Protein AF-A0A327JC70-F1 (afdb_monomer_lite)

pLDDT: mean 89.43, std 6.85, range [55.34, 97.56]

Secondary structure (DSSP, 8-state):
--HHHHHHHHHHHHHHHHHHHHHHHHHHHHHHHHHHHHHHHHHHHHHHHT-EEEEEEETTTEEEE--HHHHHTTSSEEEEETTSPEEEEEEEEEEE-TTS-EEEEEEEEEE-TTS-EEE-SS-HHHHT-HHHHHHHHHTTSEEEEEEEEEE-TTS-EEEEEEEEE-STT-SSEEEEE-HHHHHHHHHHHHHHHHHHHHHHHHHHHHHHHHHHHHHHHHHHHHHHHHHHHHHHHHHHHHH-

Foldseek 3Di:
DDLVVLVVLLVVLVVVLVVLVVVLVVLVVVLVVLVVLLVVLVVLLVVLQPAKFKWFQDPVPGIDGDFQVVQVVVVFKFKAFPQRWTKDADCWDWDQDPVRDIDTDGGIWTQDPVRDTHRDPDDPVRRGDRSNVVVCVVVRRMFMWGFDWDQDPVRDIDGPDIDTDDLVPDPRMDMDRPPVSSVVSVVVSVVSVVVSVVSNVVSVVSSVVSVVVSVVSVVVSVVSVVVSVVVVVVVVVVVD

Radius of gyration: 36.26 Å; chains: 1; bounding box: 57×45×123 Å

Structure (mmCIF, N/CA/C/O backbone):
data_AF-A0A327JC70-F1
#
_entry.id   AF-A0A327JC70-F1
#
loop_
_atom_site.group_PDB
_atom_site.id
_atom_site.type_symbol
_atom_site.label_atom_id
_atom_site.label_alt_id
_atom_site.label_comp_id
_atom_site.label_asym_id
_atom_site.label_entity_id
_atom_site.label_seq_id
_atom_site.pdbx_PDB_ins_code
_atom_site.Cartn_x
_atom_site.Cartn_y
_atom_site.Cartn_z
_atom_site.occupancy
_atom_site.B_iso_or_equiv
_atom_site.auth_seq_id
_atom_site.auth_comp_id
_atom_site.auth_asym_id
_atom_site.auth_atom_id
_atom_site.pdbx_PDB_model_num
ATOM 1 N N . MET A 1 1 ? -31.993 -11.583 57.418 1.00 55.34 1 MET A N 1
ATOM 2 C CA . MET A 1 1 ? -31.012 -12.105 56.440 1.00 55.34 1 MET A CA 1
ATOM 3 C C . MET A 1 1 ? -29.698 -12.301 57.177 1.00 55.34 1 MET A C 1
ATOM 5 O O . MET A 1 1 ? -29.318 -11.401 57.913 1.00 55.34 1 MET A O 1
ATOM 9 N N . GLY A 1 2 ? -29.081 -13.481 57.089 1.00 76.69 2 GLY A N 1
ATOM 10 C CA . GLY A 1 2 ? -27.863 -13.789 57.846 1.00 76.69 2 GLY A CA 1
ATOM 11 C C . GLY A 1 2 ? -26.664 -12.971 57.364 1.00 76.69 2 GLY A C 1
ATOM 12 O O . GLY A 1 2 ? -26.513 -12.756 56.165 1.00 76.69 2 GLY A O 1
ATOM 13 N N . LEU A 1 3 ? -25.808 -12.553 58.296 1.00 79.88 3 LEU A N 1
ATOM 14 C CA . LEU A 1 3 ? -24.609 -11.731 58.065 1.00 79.88 3 LEU A CA 1
ATOM 15 C C . LEU A 1 3 ? -23.672 -12.340 56.993 1.00 79.88 3 LEU A C 1
ATOM 17 O O . LEU A 1 3 ? -23.107 -11.628 56.165 1.00 79.88 3 LEU A O 1
ATOM 21 N N . SER A 1 4 ? -23.612 -13.675 56.933 1.00 82.19 4 SER A N 1
ATOM 22 C CA . SER A 1 4 ? -22.898 -14.446 55.903 1.00 82.19 4 SER A CA 1
ATOM 23 C C . SER A 1 4 ? -23.471 -14.260 54.487 1.00 82.19 4 SER A C 1
ATOM 25 O O . SER A 1 4 ? -22.711 -14.134 53.529 1.00 82.19 4 SER A O 1
ATOM 27 N N . ALA A 1 5 ? -24.796 -14.162 54.335 1.00 84.38 5 ALA A N 1
ATOM 28 C CA . ALA A 1 5 ? -25.425 -13.951 53.029 1.00 84.38 5 ALA A CA 1
ATOM 29 C C . ALA A 1 5 ? -25.144 -12.540 52.483 1.00 84.38 5 ALA A C 1
ATOM 31 O O . ALA A 1 5 ? -24.906 -12.373 51.289 1.00 84.38 5 ALA A O 1
ATOM 32 N N . SER A 1 6 ? -25.117 -11.524 53.353 1.00 85.81 6 SER A N 1
ATOM 33 C CA . SER A 1 6 ? -24.755 -10.158 52.959 1.00 85.81 6 SER A CA 1
ATOM 34 C C . SER A 1 6 ? -23.271 -10.023 52.602 1.00 85.81 6 SER A C 1
ATOM 36 O O . SER A 1 6 ? -22.955 -9.374 51.610 1.00 85.81 6 SER A O 1
ATOM 38 N N . GLN A 1 7 ? -22.371 -10.695 53.330 1.00 87.19 7 GLN A N 1
ATOM 39 C CA . GLN A 1 7 ? -20.942 -10.733 52.988 1.00 87.19 7 GLN A CA 1
ATOM 40 C C . GLN A 1 7 ? -20.682 -11.455 51.655 1.00 87.19 7 GLN A C 1
ATOM 42 O O . GLN A 1 7 ? -19.912 -10.969 50.833 1.00 87.19 7 GLN A O 1
ATOM 47 N N . SER A 1 8 ? -21.373 -12.571 51.389 1.00 90.94 8 SER A N 1
ATOM 48 C CA . SER A 1 8 ? -21.283 -13.278 50.102 1.00 90.94 8 SER A CA 1
ATOM 49 C C . SER A 1 8 ? -21.760 -12.415 48.926 1.00 90.94 8 SER A C 1
ATOM 51 O O . SER A 1 8 ? -21.119 -12.394 47.871 1.00 90.94 8 SER A O 1
ATOM 53 N N . ARG A 1 9 ? -22.846 -11.651 49.112 1.00 91.19 9 ARG A N 1
ATOM 54 C CA . ARG A 1 9 ? -23.329 -10.709 48.096 1.00 91.19 9 ARG A CA 1
ATOM 55 C C . ARG A 1 9 ? -22.341 -9.568 47.864 1.00 91.19 9 ARG A C 1
ATOM 57 O O . ARG A 1 9 ? -22.082 -9.257 46.709 1.00 91.19 9 ARG A O 1
ATOM 64 N N . MET A 1 10 ? -21.761 -8.993 48.922 1.00 92.44 10 MET A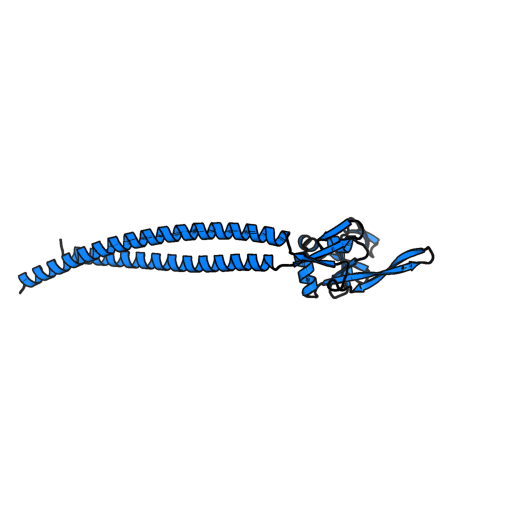 N 1
ATOM 65 C CA . MET A 1 10 ? -20.734 -7.949 48.797 1.00 92.44 10 MET A CA 1
ATOM 66 C C . MET A 1 10 ? -19.561 -8.435 47.935 1.00 92.44 10 MET A C 1
ATOM 68 O O . MET A 1 10 ? -19.253 -7.796 46.937 1.00 92.44 10 MET A O 1
ATOM 72 N N . LEU A 1 11 ? -19.007 -9.617 48.229 1.00 92.31 11 LEU A N 1
ATOM 73 C CA . LEU A 1 11 ? -17.916 -10.208 47.442 1.00 92.31 11 LEU A CA 1
ATOM 74 C C . LEU A 1 11 ? -18.286 -10.414 45.966 1.00 92.31 11 LEU A C 1
ATOM 76 O O . LEU A 1 11 ? -17.469 -10.172 45.081 1.00 92.31 11 LEU A O 1
ATOM 80 N N . THR A 1 12 ? -19.525 -10.829 45.693 1.00 94.88 12 THR A N 1
ATOM 81 C CA . THR A 1 12 ? -20.020 -10.996 44.318 1.00 94.88 12 THR A CA 1
ATOM 82 C C . THR A 1 12 ? -20.095 -9.654 43.584 1.00 94.88 12 THR A C 1
ATOM 84 O O . THR A 1 12 ? -19.713 -9.565 42.418 1.00 94.88 12 THR A O 1
ATOM 87 N N . LEU A 1 13 ? -20.558 -8.596 44.259 1.00 94.75 13 LEU A N 1
ATOM 88 C CA . LEU A 1 13 ? -20.627 -7.250 43.687 1.00 94.75 13 LEU A CA 1
ATOM 89 C C . LEU A 1 13 ? -19.233 -6.664 43.456 1.00 94.75 13 LEU A C 1
ATOM 91 O O . LEU A 1 13 ? -18.995 -6.089 42.400 1.00 94.75 13 LEU A O 1
ATOM 95 N N . THR A 1 14 ? -18.294 -6.871 44.381 1.00 94.50 14 THR A N 1
ATOM 96 C CA . THR A 1 14 ? -16.892 -6.466 44.212 1.00 94.50 14 THR A CA 1
ATOM 97 C C . THR A 1 14 ? -16.242 -7.159 43.016 1.00 94.50 14 THR A C 1
ATOM 99 O O . THR A 1 14 ? -15.601 -6.491 42.207 1.00 94.50 14 THR A O 1
ATOM 102 N N . ALA A 1 15 ? -16.450 -8.471 42.854 1.00 95.62 15 ALA A N 1
ATOM 103 C CA . ALA A 1 15 ? -15.966 -9.203 41.684 1.00 95.62 15 ALA A CA 1
ATOM 104 C C . ALA A 1 15 ? -16.547 -8.623 40.385 1.00 95.62 15 ALA A C 1
ATOM 106 O O . ALA A 1 15 ? -15.807 -8.336 39.448 1.00 95.62 15 ALA A O 1
ATOM 107 N N . ARG A 1 16 ? -17.858 -8.347 40.365 1.00 97.12 16 ARG A N 1
ATOM 108 C CA . ARG A 1 16 ? -18.515 -7.748 39.200 1.00 97.12 16 ARG A CA 1
ATOM 109 C C . ARG A 1 16 ? -17.998 -6.339 38.879 1.00 97.12 16 ARG A C 1
ATOM 111 O O . ARG A 1 16 ? -17.825 -6.038 37.704 1.00 97.12 16 ARG A O 1
ATOM 118 N N . MET A 1 17 ? -17.746 -5.483 39.875 1.00 95.94 17 MET A N 1
ATOM 119 C CA . MET A 1 17 ? -17.139 -4.158 39.647 1.00 95.94 17 MET A CA 1
ATOM 120 C C . MET A 1 17 ? -15.745 -4.286 39.032 1.00 95.94 17 MET A C 1
ATOM 122 O O . MET A 1 17 ? -15.463 -3.632 38.032 1.00 95.94 17 MET A O 1
ATOM 126 N N . SER A 1 18 ? -14.911 -5.182 39.569 1.00 96.44 18 SER A N 1
ATOM 127 C CA . SER A 1 18 ? -13.568 -5.433 39.035 1.00 96.44 18 SER A CA 1
ATOM 128 C C . SER A 1 18 ? -13.606 -5.941 37.588 1.00 96.44 18 SER A C 1
ATOM 130 O O . SER A 1 18 ? -12.833 -5.474 36.752 1.00 96.44 18 SER A O 1
ATOM 132 N N . ASP A 1 19 ? -14.550 -6.827 37.256 1.00 97.31 19 ASP A N 1
ATOM 133 C CA . ASP A 1 19 ? -14.752 -7.301 35.883 1.00 97.31 19 ASP A CA 1
ATOM 134 C C . ASP A 1 19 ? -15.172 -6.168 34.932 1.00 97.31 19 ASP A C 1
ATOM 136 O O . ASP A 1 19 ? -14.729 -6.120 33.781 1.00 97.31 19 ASP A O 1
ATOM 140 N N . LEU A 1 20 ? -16.036 -5.255 35.389 1.00 96.69 20 LEU A N 1
ATOM 141 C CA . LEU A 1 20 ? -16.468 -4.091 34.609 1.00 96.69 20 LEU A CA 1
ATOM 142 C C . LEU A 1 20 ? -15.310 -3.115 34.369 1.00 96.69 20 LEU A C 1
ATOM 144 O O . LEU A 1 20 ? -15.114 -2.673 33.238 1.00 96.69 20 LEU A O 1
ATOM 148 N N . GLU A 1 21 ? -14.499 -2.841 35.390 1.00 95.56 21 GLU A N 1
ATOM 149 C CA . GLU A 1 21 ? -13.297 -2.009 35.269 1.00 95.56 21 GLU A CA 1
ATOM 150 C C . GLU A 1 21 ? -12.283 -2.619 34.297 1.00 95.56 21 GLU A C 1
ATOM 152 O O . GLU A 1 21 ? -11.753 -1.921 33.430 1.00 95.56 21 GLU A O 1
ATOM 157 N N . LEU A 1 22 ? -12.064 -3.935 34.371 1.00 97.50 22 LEU A N 1
ATOM 158 C CA . LEU A 1 22 ? -11.196 -4.646 33.437 1.00 97.50 22 LEU A CA 1
ATOM 159 C C . LEU A 1 22 ? -11.714 -4.547 31.994 1.00 97.50 22 LEU A C 1
ATOM 161 O O . LEU A 1 22 ? -10.934 -4.330 31.064 1.00 97.50 22 LEU A O 1
ATOM 165 N N . LYS A 1 23 ? -13.027 -4.687 31.777 1.00 97.31 23 LYS A N 1
ATOM 166 C CA . LYS A 1 23 ? -13.635 -4.512 30.448 1.00 97.31 23 LYS A CA 1
ATOM 167 C C . LYS A 1 23 ? -13.456 -3.087 29.925 1.00 97.31 23 LYS A C 1
ATOM 169 O O . LYS A 1 23 ? -13.044 -2.931 28.777 1.00 97.31 23 LYS A O 1
ATOM 174 N N . ALA A 1 24 ? -13.695 -2.071 30.756 1.00 97.44 24 ALA A N 1
ATOM 175 C CA . ALA A 1 24 ? -13.490 -0.671 30.384 1.00 97.44 24 ALA A CA 1
ATOM 176 C C . ALA A 1 24 ? -12.027 -0.389 30.003 1.00 97.44 24 ALA A C 1
ATOM 178 O O . ALA A 1 24 ? -11.763 0.225 28.968 1.00 97.44 24 ALA A O 1
ATOM 179 N N . GLN A 1 25 ? -11.065 -0.892 30.785 1.00 97.25 25 GLN A N 1
ATOM 180 C CA . GLN A 1 25 ? -9.637 -0.766 30.475 1.00 97.25 25 GLN A CA 1
ATOM 181 C C . GLN A 1 25 ? -9.274 -1.450 29.157 1.00 97.25 25 GLN A C 1
ATOM 183 O O . GLN A 1 25 ? -8.553 -0.879 28.338 1.00 97.25 25 GLN A O 1
ATOM 188 N N . ASN A 1 26 ? -9.796 -2.657 28.922 1.00 97.06 26 ASN A N 1
ATOM 189 C CA . ASN A 1 26 ? -9.575 -3.362 27.667 1.00 97.06 26 ASN A CA 1
ATOM 190 C C . ASN A 1 26 ? -10.073 -2.543 26.480 1.00 97.06 26 ASN A C 1
ATOM 192 O O . ASN A 1 26 ? -9.292 -2.345 25.553 1.00 97.06 26 ASN A O 1
ATOM 196 N N . ILE A 1 27 ? -11.310 -2.035 26.533 1.00 97.00 27 ILE A N 1
ATOM 197 C CA . ILE A 1 27 ? -11.902 -1.183 25.490 1.00 97.00 27 ILE A CA 1
ATOM 198 C C . ILE A 1 27 ? -11.054 0.069 25.266 1.00 97.00 27 ILE A C 1
ATOM 200 O O . ILE A 1 27 ? -10.695 0.352 24.127 1.00 97.00 27 ILE A O 1
ATOM 204 N N . SER A 1 28 ? -10.647 0.760 26.334 1.00 96.06 28 SER A N 1
ATOM 205 C CA . SER A 1 28 ? -9.768 1.935 26.251 1.00 96.06 28 SER A CA 1
ATOM 206 C C . SER A 1 28 ? -8.465 1.626 25.501 1.00 96.06 28 SER A C 1
ATOM 208 O O . SER A 1 28 ? -8.090 2.333 24.565 1.00 96.06 28 SER A O 1
ATOM 210 N N . ASN A 1 29 ? -7.832 0.488 25.799 1.00 97.12 29 ASN A N 1
ATOM 211 C CA . ASN A 1 29 ? -6.658 0.030 25.058 1.00 97.12 29 ASN A CA 1
ATOM 212 C C . ASN A 1 29 ? -6.973 -0.281 23.582 1.00 97.12 29 ASN A C 1
ATOM 214 O O . ASN A 1 29 ? -6.116 -0.083 22.722 1.00 97.12 29 ASN A O 1
ATOM 218 N N . GLN A 1 30 ? -8.173 -0.783 23.256 1.00 97.38 30 GLN A N 1
ATOM 219 C CA . GLN A 1 30 ? -8.578 -0.982 21.855 1.00 97.38 30 GLN A CA 1
ATOM 220 C C . GLN A 1 30 ? -8.776 0.355 21.133 1.00 97.38 30 GLN A C 1
ATOM 222 O O . GLN A 1 30 ? -8.379 0.454 19.976 1.00 97.38 30 GLN A O 1
ATOM 227 N N . LYS A 1 31 ? -9.317 1.380 21.806 1.00 96.88 31 LYS A N 1
ATOM 228 C CA . LYS A 1 31 ? -9.453 2.736 21.249 1.00 96.88 31 LYS A CA 1
ATOM 229 C C . LYS A 1 31 ? -8.095 3.357 20.921 1.00 96.88 31 LYS A C 1
ATOM 231 O O . LYS A 1 31 ? -7.934 3.910 19.840 1.00 96.88 31 LYS A O 1
ATOM 236 N N . ILE A 1 32 ? -7.101 3.206 21.802 1.00 96.19 32 ILE A N 1
ATOM 237 C CA . ILE A 1 32 ? -5.729 3.673 21.529 1.00 96.19 32 ILE A CA 1
ATOM 238 C C . ILE A 1 32 ? -5.187 3.014 20.254 1.00 96.19 32 ILE A C 1
ATOM 240 O O . ILE A 1 32 ? -4.703 3.709 19.366 1.00 96.19 32 ILE A O 1
ATOM 244 N N . ARG A 1 33 ? -5.358 1.693 20.106 1.00 95.69 33 ARG A N 1
ATOM 245 C CA . ARG A 1 33 ? -4.942 0.988 18.881 1.00 95.69 33 ARG A CA 1
ATOM 246 C C . ARG A 1 33 ? -5.697 1.449 17.632 1.00 95.69 33 ARG A C 1
ATOM 248 O O . ARG A 1 33 ? -5.107 1.505 16.561 1.00 95.69 33 ARG A O 1
ATOM 255 N N . LEU A 1 34 ? -6.986 1.779 17.738 1.00 96.06 34 LEU A N 1
ATOM 256 C CA . LEU A 1 34 ? -7.730 2.358 16.613 1.00 96.06 34 LEU A CA 1
ATOM 257 C C . LEU A 1 34 ? -7.180 3.733 16.214 1.00 96.06 34 LEU A C 1
ATOM 259 O O . LEU A 1 34 ? -7.072 4.023 15.025 1.00 96.06 34 LEU A O 1
ATOM 263 N N . ALA A 1 35 ? -6.799 4.565 17.185 1.00 95.12 35 ALA A N 1
ATOM 264 C CA . ALA A 1 35 ? -6.186 5.863 16.916 1.00 95.12 35 ALA A CA 1
ATOM 265 C C . ALA A 1 35 ? -4.815 5.720 16.229 1.00 95.12 35 ALA A C 1
ATOM 267 O O . ALA A 1 35 ? -4.502 6.467 15.298 1.00 95.12 35 ALA A O 1
ATOM 268 N N . GLU A 1 36 ? -4.021 4.721 16.627 1.00 96.25 36 GLU A N 1
ATOM 269 C CA . GLU A 1 36 ? -2.778 4.357 15.934 1.00 96.25 36 GLU A CA 1
ATOM 270 C C . GLU A 1 36 ? -3.052 3.950 14.478 1.00 96.25 36 GLU A C 1
ATOM 272 O O . GLU A 1 36 ? -2.426 4.488 13.567 1.00 96.25 36 GLU A O 1
ATOM 277 N N . GLN A 1 37 ? -4.047 3.087 14.240 1.00 96.00 37 GLN A N 1
ATOM 278 C CA . GLN A 1 37 ? -4.453 2.674 12.888 1.00 96.00 37 GLN A CA 1
ATOM 279 C C . GLN A 1 37 ? -4.943 3.848 12.026 1.00 96.00 37 GLN A C 1
ATOM 281 O O . GLN A 1 37 ? -4.633 3.914 10.838 1.00 96.00 37 GLN A O 1
ATOM 286 N N . SER A 1 38 ? -5.682 4.794 12.613 1.00 95.50 38 SER A N 1
ATOM 287 C CA . SER A 1 38 ? -6.138 6.016 11.933 1.00 95.50 38 SER A CA 1
ATOM 288 C C . SER A 1 38 ? -4.955 6.892 11.510 1.00 95.50 38 SER A C 1
ATOM 290 O O . SER A 1 38 ? -4.906 7.389 10.380 1.00 95.50 38 SER A O 1
ATOM 292 N N . THR A 1 39 ? -3.955 7.015 12.386 1.00 96.06 39 THR A N 1
ATOM 293 C CA . THR A 1 39 ? -2.714 7.743 12.096 1.00 96.06 39 THR A CA 1
ATOM 294 C C . THR A 1 39 ? -1.924 7.063 10.976 1.00 96.06 39 THR A C 1
ATOM 296 O O . THR A 1 39 ? -1.460 7.735 10.059 1.00 96.06 39 THR A O 1
ATOM 299 N N . GLU A 1 40 ? -1.805 5.735 11.008 1.00 95.00 40 GLU A N 1
ATOM 300 C CA . GLU A 1 40 ? -1.106 4.955 9.981 1.00 95.00 40 GLU A CA 1
ATOM 301 C C . GLU A 1 40 ? -1.788 5.054 8.611 1.00 95.00 40 GLU A C 1
ATOM 303 O O . GLU A 1 40 ? -1.118 5.306 7.610 1.00 95.00 40 GLU A O 1
ATOM 308 N N . ALA A 1 41 ? -3.117 4.922 8.559 1.00 93.44 41 ALA A N 1
ATOM 309 C CA . ALA A 1 41 ? -3.878 5.082 7.322 1.00 93.44 41 ALA A CA 1
ATOM 310 C C . ALA A 1 41 ? -3.714 6.492 6.739 1.00 93.44 41 ALA A C 1
ATOM 312 O O . ALA A 1 41 ? -3.512 6.642 5.536 1.00 93.44 41 ALA A O 1
ATOM 313 N N . SER A 1 42 ? -3.740 7.515 7.599 1.00 94.19 42 SER A N 1
ATOM 314 C CA . SER A 1 42 ? -3.506 8.903 7.189 1.00 94.19 42 SER A CA 1
ATOM 315 C C . SER A 1 42 ? -2.097 9.089 6.633 1.00 94.19 42 SER A C 1
ATOM 317 O O . SER A 1 42 ? -1.930 9.715 5.594 1.00 94.19 42 SER A O 1
ATOM 319 N N . LYS A 1 43 ? -1.082 8.510 7.284 1.00 94.56 43 LYS A N 1
ATOM 320 C CA . LYS A 1 43 ? 0.298 8.570 6.799 1.00 94.56 43 LYS A CA 1
ATOM 321 C C . LYS A 1 43 ? 0.439 7.927 5.420 1.00 94.56 43 LYS A C 1
ATOM 323 O O . LYS A 1 43 ? 0.997 8.555 4.536 1.00 94.56 43 LYS A O 1
ATOM 328 N N . ALA A 1 44 ? -0.098 6.723 5.225 1.00 90.06 44 ALA A N 1
ATOM 329 C CA . ALA A 1 44 ? -0.030 6.037 3.935 1.00 90.06 44 ALA A CA 1
ATOM 330 C C . ALA A 1 44 ? -0.691 6.848 2.807 1.00 90.06 44 ALA A C 1
ATOM 332 O O . ALA A 1 44 ? -0.190 6.867 1.687 1.00 90.06 44 ALA A O 1
ATOM 333 N N . TYR A 1 45 ? -1.791 7.543 3.109 1.00 91.50 45 TYR A N 1
ATOM 334 C CA . TYR A 1 45 ? -2.437 8.443 2.158 1.00 91.50 45 TYR A CA 1
ATOM 335 C C . TYR A 1 45 ? -1.576 9.674 1.836 1.00 91.50 45 TYR A C 1
ATOM 337 O O . TYR A 1 45 ? -1.434 10.026 0.670 1.00 91.50 45 TYR A O 1
ATOM 345 N N . MET A 1 46 ? -0.949 10.290 2.843 1.00 89.38 46 MET A N 1
ATOM 346 C CA . MET A 1 46 ? -0.036 11.422 2.631 1.00 89.38 46 MET A CA 1
ATOM 347 C C . MET A 1 46 ? 1.212 11.008 1.839 1.00 89.38 46 MET A C 1
ATOM 349 O O . MET A 1 46 ? 1.606 11.716 0.920 1.00 89.38 46 MET A O 1
ATOM 353 N N . ASP A 1 47 ? 1.780 9.835 2.132 1.00 88.31 47 ASP A N 1
ATOM 354 C CA . ASP A 1 47 ? 2.920 9.284 1.391 1.00 88.31 47 ASP 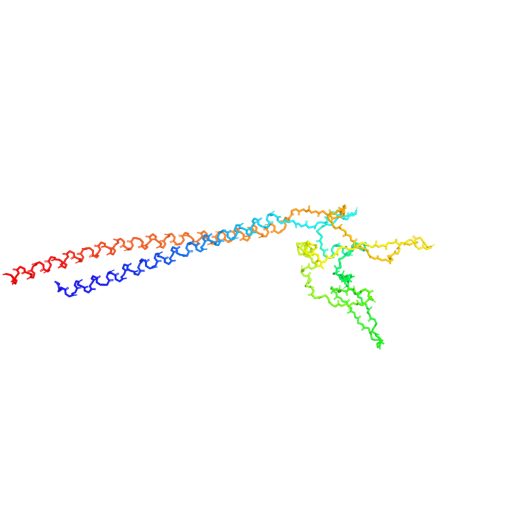A CA 1
ATOM 355 C C . ASP A 1 47 ? 2.554 9.050 -0.092 1.00 88.31 47 ASP A C 1
ATOM 357 O O . ASP A 1 47 ? 3.372 9.288 -0.977 1.00 88.31 47 ASP A O 1
ATOM 361 N N . ALA A 1 48 ? 1.317 8.623 -0.378 1.00 86.56 48 ALA A N 1
ATOM 362 C CA . ALA A 1 48 ? 0.817 8.480 -1.745 1.00 86.56 48 ALA A CA 1
ATOM 363 C C . ALA A 1 48 ? 0.554 9.832 -2.429 1.00 86.56 48 ALA A C 1
ATOM 365 O O . ALA A 1 48 ? 0.765 9.949 -3.631 1.00 86.56 48 ALA A O 1
ATOM 366 N N . LEU A 1 49 ? 0.121 10.849 -1.678 1.00 84.25 49 LEU A N 1
ATOM 367 C CA . LEU A 1 49 ? -0.080 12.206 -2.194 1.00 84.25 49 LEU A CA 1
ATOM 368 C C . LEU A 1 49 ? 1.241 12.863 -2.617 1.00 84.25 49 LEU A C 1
ATOM 370 O O . LEU A 1 49 ? 1.277 13.594 -3.602 1.00 84.25 49 LEU A O 1
ATOM 374 N N . ASP A 1 50 ? 2.321 12.569 -1.896 1.00 84.88 50 ASP A N 1
ATOM 375 C CA . ASP A 1 50 ? 3.666 13.049 -2.217 1.00 84.88 50 ASP A CA 1
ATOM 376 C C . ASP A 1 50 ? 4.355 12.209 -3.315 1.00 84.88 50 ASP A C 1
ATOM 378 O O . ASP A 1 50 ? 5.422 12.587 -3.814 1.00 84.88 50 ASP A O 1
ATOM 382 N N . ALA A 1 51 ? 3.774 11.068 -3.706 1.00 82.69 51 ALA A N 1
ATOM 383 C CA . ALA A 1 51 ? 4.363 10.169 -4.689 1.00 82.69 51 ALA A CA 1
ATOM 384 C C . ALA A 1 51 ? 4.343 10.772 -6.101 1.00 82.69 51 ALA A C 1
ATOM 386 O O . ALA A 1 51 ? 3.349 11.320 -6.588 1.00 82.69 51 ALA A O 1
ATOM 387 N N . GLN A 1 52 ? 5.473 10.627 -6.789 1.00 83.38 52 GLN A N 1
ATOM 388 C CA . GLN A 1 52 ? 5.651 11.075 -8.163 1.00 83.38 52 GLN A CA 1
ATOM 389 C C . GLN A 1 52 ? 5.883 9.882 -9.075 1.00 83.38 52 GLN A C 1
ATOM 391 O O . GLN A 1 52 ? 6.629 8.962 -8.743 1.00 83.38 52 GLN A O 1
ATOM 396 N N . THR A 1 53 ? 5.303 9.955 -10.266 1.00 83.75 53 THR A N 1
ATOM 397 C CA . THR A 1 53 ? 5.494 8.981 -11.335 1.00 83.75 53 THR A CA 1
ATOM 398 C C . THR A 1 53 ? 6.269 9.581 -12.491 1.00 83.75 53 THR A C 1
ATOM 400 O O . THR A 1 53 ? 6.270 10.791 -12.738 1.00 83.75 53 THR A O 1
ATOM 403 N N . LEU A 1 54 ? 6.950 8.707 -13.227 1.00 87.12 54 LEU A N 1
ATOM 404 C CA . LEU A 1 54 ? 7.663 9.076 -14.436 1.00 87.12 54 LEU A CA 1
ATOM 405 C C . LEU A 1 54 ? 6.727 8.963 -15.646 1.00 87.12 54 LEU A C 1
ATOM 407 O O . LEU A 1 54 ? 6.085 7.938 -15.860 1.00 87.12 54 LEU A O 1
ATOM 411 N N . LYS A 1 55 ? 6.693 9.995 -16.479 1.00 88.19 55 LYS A N 1
ATOM 412 C CA . LYS A 1 55 ? 6.062 9.994 -17.799 1.00 88.19 55 LYS A CA 1
ATOM 413 C C . LYS A 1 55 ? 7.127 9.919 -18.881 1.00 88.19 55 LYS A C 1
ATOM 415 O O . LYS A 1 55 ? 8.231 10.444 -18.729 1.00 88.19 55 LYS A O 1
ATOM 420 N N . PHE A 1 56 ? 6.779 9.280 -19.988 1.00 87.25 56 PHE A N 1
ATOM 421 C CA . PHE A 1 56 ? 7.598 9.156 -21.180 1.00 87.25 56 PHE A CA 1
ATOM 422 C C . PHE A 1 56 ? 6.896 9.817 -22.370 1.00 87.25 56 PHE A C 1
ATOM 424 O O . PHE A 1 56 ? 5.808 9.420 -22.785 1.00 87.25 56 PHE A O 1
ATOM 431 N N . ASN A 1 57 ? 7.520 10.858 -22.912 1.00 85.00 57 ASN A N 1
ATOM 432 C CA . ASN A 1 57 ? 6.972 11.689 -23.973 1.00 85.00 57 ASN A CA 1
ATOM 433 C C . ASN A 1 57 ? 7.307 11.116 -25.349 1.00 85.00 57 ASN A C 1
ATOM 435 O O . ASN A 1 57 ? 8.453 11.146 -25.795 1.00 85.00 57 ASN A O 1
ATOM 439 N N . TYR A 1 58 ? 6.287 10.670 -26.073 1.00 74.44 58 TYR A N 1
ATOM 440 C CA . TYR A 1 58 ? 6.420 10.308 -27.476 1.00 74.44 58 TYR A CA 1
ATOM 441 C C . TYR A 1 58 ? 6.182 11.510 -28.382 1.00 74.44 58 TYR A C 1
ATOM 443 O O . TYR A 1 58 ? 5.180 12.214 -28.266 1.00 74.44 58 TYR A O 1
ATOM 451 N N . TYR A 1 59 ? 7.054 11.675 -29.377 1.00 66.06 59 TYR A N 1
ATOM 452 C CA . TYR A 1 59 ? 6.971 12.780 -30.338 1.00 66.06 59 TYR A CA 1
ATOM 453 C C . TYR A 1 59 ? 5.672 12.774 -31.170 1.00 66.06 59 TYR A C 1
ATOM 455 O O . TYR A 1 59 ? 5.246 13.822 -31.645 1.00 66.06 59 TYR A O 1
ATOM 463 N N . SER A 1 60 ? 5.046 11.606 -31.361 1.00 66.00 60 SER A N 1
ATOM 464 C CA . SER A 1 60 ? 3.839 11.430 -32.186 1.00 66.00 60 SER A CA 1
ATOM 465 C C . SER A 1 60 ? 2.538 11.273 -31.400 1.00 66.00 60 SER A C 1
ATOM 467 O O . SER A 1 60 ? 1.470 11.491 -31.963 1.00 66.00 60 SER A O 1
ATOM 469 N N . THR A 1 61 ? 2.617 10.847 -30.137 1.00 66.38 61 THR A N 1
ATOM 470 C CA . THR A 1 61 ? 1.471 10.272 -29.405 1.00 66.38 61 THR A CA 1
ATOM 471 C C . THR A 1 61 ? 1.204 10.975 -28.070 1.00 66.38 61 THR A C 1
ATOM 473 O O . THR A 1 61 ? 0.197 10.695 -27.429 1.00 66.38 61 THR A O 1
ATOM 476 N N . GLY A 1 62 ? 2.066 11.918 -27.670 1.00 73.94 62 GLY A N 1
ATOM 477 C CA . GLY A 1 62 ? 1.964 12.625 -26.393 1.00 73.94 62 GLY A CA 1
ATOM 478 C C . GLY A 1 62 ? 2.656 11.889 -25.244 1.00 73.94 62 GLY A C 1
ATOM 479 O O . GLY A 1 62 ? 3.501 11.018 -25.463 1.00 73.94 62 GLY A O 1
ATOM 480 N N . SER A 1 63 ? 2.328 12.284 -24.016 1.00 81.81 63 SER A N 1
ATOM 481 C CA . SER A 1 63 ? 2.896 11.739 -22.779 1.00 81.81 63 SER A CA 1
ATOM 482 C C . SER A 1 63 ? 2.204 10.431 -22.397 1.00 81.81 63 SER A C 1
ATOM 484 O O . SER A 1 63 ? 0.986 10.395 -22.242 1.00 81.81 63 SER A O 1
ATOM 486 N N . LEU A 1 64 ? 2.982 9.363 -22.235 1.00 83.88 64 LEU A N 1
ATOM 487 C CA . LEU A 1 64 ? 2.531 8.079 -21.701 1.00 83.88 64 LEU A CA 1
ATOM 488 C C . LEU A 1 64 ? 3.119 7.859 -20.309 1.00 83.88 64 LEU A C 1
ATOM 490 O O . LEU A 1 64 ? 4.137 8.451 -19.953 1.00 83.88 64 LEU A O 1
ATOM 494 N N . ASP A 1 65 ? 2.514 6.965 -19.540 1.00 87.38 65 ASP A N 1
ATOM 495 C CA . ASP A 1 65 ? 3.120 6.440 -18.321 1.00 87.38 65 ASP A CA 1
ATOM 496 C C . ASP A 1 65 ? 4.442 5.746 -18.654 1.00 87.38 65 ASP A C 1
ATOM 498 O O . ASP A 1 65 ? 4.489 4.885 -19.539 1.00 87.38 65 ASP A O 1
ATOM 502 N N . ALA A 1 66 ? 5.536 6.122 -17.987 1.00 88.56 66 ALA A N 1
ATOM 503 C CA . ALA A 1 66 ? 6.820 5.468 -18.198 1.00 88.56 66 ALA A CA 1
ATOM 504 C C . ALA A 1 66 ? 6.804 4.122 -17.472 1.00 88.56 66 ALA A C 1
ATOM 506 O O . ALA A 1 66 ? 6.806 4.039 -16.249 1.00 88.56 66 ALA A O 1
ATOM 507 N N . THR A 1 67 ? 6.784 3.052 -18.244 1.00 91.00 67 THR A N 1
ATOM 508 C CA . THR A 1 67 ? 6.879 1.673 -17.776 1.00 91.00 67 THR A CA 1
ATOM 509 C C . THR A 1 67 ? 8.007 1.006 -18.550 1.00 91.00 67 THR A C 1
ATOM 511 O O . THR A 1 67 ? 8.480 1.542 -19.558 1.00 91.00 67 THR A O 1
ATOM 514 N N . VAL A 1 68 ? 8.459 -0.172 -18.120 1.00 90.38 68 VAL A N 1
ATOM 515 C CA . VAL A 1 68 ? 9.460 -0.913 -18.905 1.00 90.38 68 VAL A CA 1
ATOM 516 C C . VAL A 1 68 ? 8.913 -1.198 -20.309 1.00 90.38 68 VAL A C 1
ATOM 518 O O . VAL A 1 68 ? 9.638 -1.051 -21.293 1.00 90.38 68 VAL A O 1
ATOM 521 N N . ALA A 1 69 ? 7.616 -1.505 -20.411 1.00 87.62 69 ALA A N 1
ATOM 522 C CA . ALA A 1 69 ? 6.891 -1.652 -21.672 1.00 87.62 69 ALA A CA 1
ATOM 523 C C . ALA A 1 69 ? 6.956 -0.394 -22.549 1.00 87.62 69 ALA A C 1
ATOM 525 O O . ALA A 1 69 ? 7.559 -0.420 -23.621 1.00 87.62 69 ALA A O 1
ATOM 526 N N . SER A 1 70 ? 6.412 0.726 -22.076 1.00 87.62 70 SER A N 1
ATOM 527 C CA . SER A 1 70 ? 6.269 1.931 -22.903 1.00 87.62 70 SER A CA 1
ATOM 528 C C . SER A 1 70 ? 7.611 2.550 -23.307 1.00 87.62 70 SER A C 1
ATOM 530 O O . SER A 1 70 ? 7.730 3.118 -24.394 1.00 87.62 70 SER A O 1
ATOM 532 N N . VAL A 1 71 ? 8.649 2.409 -22.474 1.00 88.75 71 VAL A N 1
ATOM 533 C CA . VAL A 1 71 ? 10.000 2.877 -22.810 1.00 88.75 71 VAL A CA 1
ATOM 534 C C . VAL A 1 71 ? 10.612 2.024 -23.922 1.00 88.75 71 VAL A C 1
ATOM 536 O O . VAL A 1 71 ? 11.184 2.572 -24.868 1.00 88.75 71 VAL A O 1
ATOM 539 N N . THR A 1 72 ? 10.478 0.697 -23.836 1.00 84.06 72 THR A N 1
ATOM 540 C CA . THR A 1 72 ? 11.091 -0.241 -24.796 1.00 84.06 72 THR A CA 1
ATOM 541 C C . THR A 1 72 ? 10.371 -0.281 -26.146 1.00 84.06 72 THR A C 1
ATOM 543 O O . THR A 1 72 ? 11.026 -0.472 -27.172 1.00 84.06 72 THR A O 1
ATOM 546 N N . GLU A 1 73 ? 9.065 -0.003 -26.189 1.00 78.69 73 GLU A N 1
ATOM 547 C CA . GLU A 1 73 ? 8.283 0.113 -27.434 1.00 78.69 73 GLU A CA 1
ATOM 548 C C . GLU A 1 73 ? 8.776 1.231 -28.371 1.00 78.69 73 GLU A C 1
ATOM 550 O O . GLU A 1 73 ? 8.581 1.159 -29.587 1.00 78.69 73 GLU A O 1
ATOM 555 N N . SER A 1 74 ? 9.490 2.236 -27.846 1.00 71.25 74 SER A N 1
ATOM 556 C CA . SER A 1 74 ? 10.088 3.314 -28.654 1.00 71.25 74 SER A CA 1
ATOM 557 C C . SER A 1 74 ? 11.156 2.865 -29.626 1.00 71.25 74 SER A C 1
ATOM 559 O O . SER A 1 74 ? 11.434 3.582 -30.590 1.00 71.25 74 SER A O 1
ATOM 561 N N . GLY A 1 75 ? 11.791 1.721 -29.368 1.00 78.12 75 GLY A N 1
ATOM 562 C CA . GLY A 1 75 ? 12.918 1.219 -30.150 1.00 78.12 75 GLY A CA 1
ATOM 563 C C . GLY A 1 75 ? 14.187 2.082 -30.074 1.00 78.12 75 GLY A C 1
ATOM 564 O O . GLY A 1 75 ? 15.247 1.630 -30.498 1.00 78.12 75 GLY A O 1
ATOM 565 N N . LEU A 1 76 ? 14.115 3.297 -29.520 1.00 87.31 76 LEU A N 1
ATOM 566 C CA . LEU A 1 76 ? 15.244 4.211 -29.314 1.00 87.31 76 LEU A CA 1
ATOM 567 C C . LEU A 1 76 ? 15.677 4.289 -27.854 1.00 87.31 76 LEU A C 1
ATOM 569 O O . LEU A 1 76 ? 16.792 4.731 -27.574 1.00 87.31 76 LEU A O 1
ATOM 573 N N . TYR A 1 77 ? 14.807 3.876 -26.940 1.00 90.88 77 TYR A N 1
ATOM 574 C CA . TYR A 1 77 ? 15.079 3.797 -25.518 1.00 90.88 77 TYR A CA 1
ATOM 575 C C . TYR A 1 77 ? 14.825 2.379 -25.028 1.00 90.88 77 TYR A C 1
ATOM 577 O O . TYR A 1 77 ? 14.002 1.649 -25.579 1.00 90.88 77 TYR A O 1
ATOM 585 N N . ARG A 1 78 ? 15.559 1.979 -23.994 1.00 92.31 78 ARG A N 1
ATOM 586 C CA . ARG A 1 78 ? 15.350 0.707 -23.304 1.00 92.31 78 ARG A CA 1
ATOM 587 C C . ARG A 1 78 ? 15.666 0.849 -21.826 1.00 92.31 78 ARG A C 1
ATOM 589 O O . ARG A 1 78 ? 16.411 1.747 -21.438 1.00 92.31 78 ARG A O 1
ATOM 596 N N . VAL A 1 79 ? 15.132 -0.068 -21.032 1.00 94.06 79 VAL A N 1
ATOM 597 C CA . VAL A 1 79 ? 15.499 -0.219 -19.624 1.00 94.06 79 VAL A CA 1
ATOM 598 C C . VAL A 1 79 ? 16.494 -1.368 -19.513 1.00 94.06 79 VAL A C 1
ATOM 600 O O . VAL A 1 79 ? 16.279 -2.426 -20.108 1.00 94.06 79 VAL A O 1
ATOM 603 N N . SER A 1 80 ? 17.577 -1.162 -18.773 1.00 94.25 80 SER A N 1
ATOM 604 C CA . SER A 1 80 ? 18.586 -2.181 -18.496 1.00 94.25 80 SER A CA 1
ATOM 605 C C . SER A 1 80 ? 18.871 -2.310 -17.009 1.00 94.25 80 SER A C 1
ATOM 607 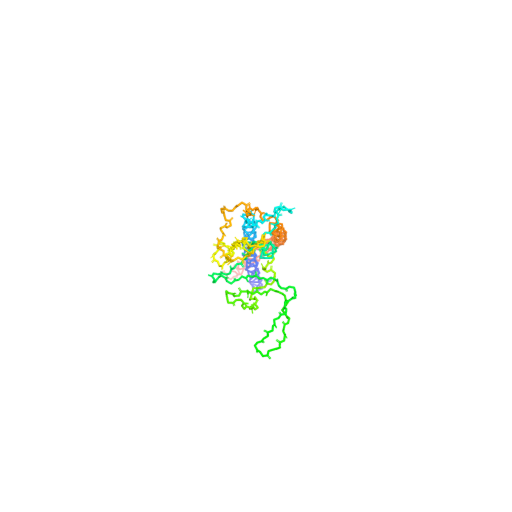O O . SER A 1 80 ? 18.634 -1.384 -16.236 1.00 94.25 80 SER A O 1
ATOM 609 N N . ASP A 1 81 ? 19.404 -3.460 -16.616 1.00 92.56 81 ASP A N 1
ATOM 610 C CA . ASP A 1 81 ? 20.011 -3.639 -15.300 1.00 92.56 81 ASP A CA 1
ATOM 611 C C . ASP A 1 81 ? 21.389 -2.951 -15.208 1.00 92.56 81 ASP A C 1
ATOM 613 O O . ASP A 1 81 ? 21.898 -2.378 -16.178 1.00 92.56 81 ASP A O 1
ATOM 617 N N . ALA A 1 82 ? 22.013 -3.033 -14.030 1.00 88.88 82 ALA A N 1
ATOM 618 C CA . ALA A 1 82 ? 23.349 -2.496 -13.764 1.00 88.88 82 ALA A CA 1
ATOM 619 C C . ALA A 1 82 ? 24.480 -3.125 -14.603 1.00 88.88 82 ALA A C 1
ATOM 621 O O . ALA A 1 82 ? 25.586 -2.587 -14.644 1.00 88.88 82 ALA A O 1
ATOM 622 N N . PHE A 1 83 ? 24.230 -4.256 -15.265 1.00 89.25 83 PHE A N 1
ATOM 623 C CA . PHE A 1 83 ? 25.195 -4.942 -16.127 1.00 89.25 83 PHE A CA 1
ATOM 624 C C . PHE A 1 83 ? 24.975 -4.625 -17.616 1.00 89.25 83 PHE A C 1
ATOM 626 O O . PHE A 1 83 ? 25.706 -5.130 -18.469 1.00 89.25 83 PHE A O 1
ATOM 633 N N . GLY A 1 84 ? 23.991 -3.778 -17.938 1.00 89.00 84 GLY A N 1
ATOM 634 C CA . GLY A 1 84 ? 23.639 -3.404 -19.305 1.00 89.00 84 GLY A CA 1
ATOM 635 C C . GLY A 1 84 ? 22.768 -4.434 -20.026 1.00 89.00 84 GLY A C 1
ATOM 636 O O . GLY A 1 84 ? 22.564 -4.304 -21.239 1.00 89.00 84 GLY A O 1
ATOM 637 N N . ASN A 1 85 ? 22.240 -5.435 -19.313 1.00 92.75 85 ASN A N 1
ATOM 638 C CA . ASN A 1 85 ? 21.294 -6.382 -19.887 1.00 92.75 85 ASN A CA 1
ATOM 639 C C . ASN A 1 85 ? 19.918 -5.720 -19.974 1.00 92.75 85 ASN A C 1
ATOM 641 O O . ASN A 1 85 ? 19.434 -5.140 -19.003 1.00 92.75 85 ASN A O 1
ATOM 645 N N . ALA A 1 86 ? 19.287 -5.781 -21.143 1.00 93.56 86 ALA A N 1
ATOM 646 C CA . ALA A 1 86 ? 18.088 -5.003 -21.431 1.00 93.56 86 ALA A CA 1
ATOM 647 C C . ALA A 1 86 ? 16.809 -5.824 -21.304 1.00 93.56 86 ALA A C 1
ATOM 649 O O . ALA A 1 86 ? 16.736 -6.943 -21.805 1.00 93.56 86 ALA A O 1
ATOM 650 N N . PHE A 1 87 ? 15.770 -5.241 -20.716 1.00 93.50 87 PHE A N 1
ATOM 651 C CA . PHE A 1 87 ? 14.445 -5.850 -20.697 1.00 93.50 87 PHE A CA 1
ATOM 652 C C . PHE A 1 87 ? 13.779 -5.699 -22.062 1.00 93.50 87 PHE A C 1
ATOM 654 O O . PHE A 1 87 ? 13.784 -4.619 -22.654 1.00 93.50 87 PHE A O 1
ATOM 661 N N . GLN A 1 88 ? 13.207 -6.787 -22.568 1.00 90.25 88 GLN A N 1
ATOM 662 C CA . GLN A 1 88 ? 12.545 -6.816 -23.862 1.00 90.25 88 GLN A CA 1
ATOM 663 C C . GLN A 1 88 ? 11.324 -7.733 -23.819 1.00 90.25 88 GLN A C 1
ATOM 665 O O . GLN A 1 88 ? 11.417 -8.890 -23.408 1.00 90.25 88 GLN A O 1
ATOM 670 N N . TYR A 1 89 ? 10.192 -7.228 -24.304 1.00 89.44 89 TYR A N 1
ATOM 671 C CA . TYR A 1 89 ? 9.042 -8.066 -24.606 1.00 89.44 89 TYR A CA 1
ATOM 672 C C . TYR A 1 89 ? 9.231 -8.722 -25.975 1.00 89.44 89 TYR A C 1
ATOM 674 O O . TYR A 1 89 ? 9.526 -8.055 -26.970 1.00 89.44 89 TYR A O 1
ATOM 682 N N . LEU A 1 90 ? 9.076 -10.038 -26.021 1.00 88.25 90 LEU A N 1
ATOM 683 C CA . LEU A 1 90 ? 9.100 -10.831 -27.238 1.00 88.25 90 LEU A CA 1
ATOM 684 C C . LEU A 1 90 ? 7.690 -11.363 -27.465 1.00 88.25 90 LEU A C 1
ATOM 686 O O . LEU A 1 90 ? 7.205 -12.159 -26.671 1.00 88.25 90 LEU A O 1
ATOM 690 N N . ASP A 1 91 ? 7.033 -10.935 -28.538 1.00 83.81 91 ASP A N 1
ATOM 691 C CA . ASP A 1 91 ? 5.733 -11.498 -28.912 1.00 83.81 91 ASP A CA 1
ATOM 692 C C . ASP A 1 91 ? 5.930 -12.941 -29.409 1.00 83.81 91 ASP A C 1
ATOM 694 O O . ASP A 1 91 ? 5.454 -13.898 -28.804 1.00 83.81 91 ASP A O 1
ATOM 698 N N . HIS A 1 92 ? 6.757 -13.114 -30.444 1.00 83.75 92 HIS A N 1
ATOM 699 C CA . HIS A 1 92 ? 7.175 -14.416 -30.961 1.00 83.75 92 HIS A CA 1
ATOM 700 C C . HIS A 1 92 ? 8.599 -14.326 -31.520 1.00 83.75 92 HIS A C 1
ATOM 702 O O . HIS A 1 92 ? 8.813 -13.819 -32.624 1.00 83.75 92 HIS A O 1
ATOM 708 N N . LYS A 1 93 ? 9.589 -14.827 -30.772 1.00 86.19 93 LYS A N 1
ATOM 709 C CA . LYS A 1 93 ? 10.979 -14.922 -31.245 1.00 86.19 93 LYS A CA 1
ATOM 710 C C . LYS A 1 93 ? 11.435 -16.372 -31.326 1.00 86.19 93 LYS A C 1
ATOM 712 O O . LYS A 1 93 ? 11.610 -17.025 -30.303 1.00 86.19 93 LYS A O 1
ATOM 717 N N . THR A 1 94 ? 11.696 -16.851 -32.538 1.00 88.44 94 THR A N 1
ATOM 718 C CA . THR A 1 94 ? 12.328 -18.158 -32.747 1.00 88.44 94 THR A CA 1
ATOM 719 C C . THR A 1 94 ? 13.835 -18.052 -32.539 1.00 88.44 94 THR A C 1
ATOM 721 O O . THR A 1 94 ? 14.501 -17.229 -33.168 1.00 88.44 94 THR A O 1
ATOM 724 N N . ILE A 1 95 ? 14.375 -18.897 -31.666 1.00 86.50 95 ILE A N 1
ATOM 725 C CA . ILE A 1 95 ? 15.811 -19.072 -31.457 1.00 86.50 95 ILE A CA 1
ATOM 726 C C . ILE A 1 95 ? 16.193 -20.487 -31.867 1.00 86.50 95 ILE A C 1
ATOM 728 O O . ILE A 1 95 ? 15.592 -21.457 -31.405 1.00 86.50 95 ILE A O 1
ATOM 732 N N . THR A 1 96 ? 17.222 -20.602 -32.701 1.00 87.94 96 THR A N 1
ATOM 733 C CA . THR A 1 96 ? 17.871 -21.878 -33.004 1.00 87.94 96 THR A CA 1
ATOM 734 C C . THR A 1 96 ? 18.957 -22.145 -31.969 1.00 87.94 96 THR A C 1
ATOM 736 O O . THR A 1 96 ? 19.889 -21.357 -31.807 1.00 87.94 96 THR A O 1
ATOM 739 N N . LYS A 1 97 ? 18.835 -23.256 -31.248 1.00 79.88 97 LYS A N 1
ATOM 740 C CA . LYS A 1 97 ? 19.834 -23.719 -30.287 1.00 79.88 97 LYS A CA 1
ATOM 741 C C . LYS A 1 97 ? 21.066 -24.284 -31.009 1.00 79.88 97 LYS A C 1
ATOM 743 O O . LYS A 1 97 ? 20.978 -24.655 -32.180 1.00 79.88 97 LYS A O 1
ATOM 748 N N . PRO A 1 98 ? 22.213 -24.414 -30.318 1.00 81.00 98 PRO A N 1
ATOM 749 C CA . PRO A 1 98 ? 23.426 -25.002 -30.896 1.00 81.00 98 PRO A CA 1
ATOM 750 C C . PRO A 1 98 ? 23.250 -26.433 -31.431 1.00 81.00 98 PRO A C 1
ATOM 752 O O . PRO A 1 98 ? 24.013 -26.862 -32.290 1.00 81.00 98 PRO A O 1
ATOM 755 N N . ASP A 1 99 ? 22.250 -27.166 -30.935 1.00 86.31 99 ASP A N 1
ATOM 756 C CA . ASP A 1 99 ? 21.882 -28.512 -31.394 1.00 86.31 99 ASP A CA 1
ATOM 757 C C . ASP A 1 99 ? 20.975 -28.516 -32.644 1.00 86.31 99 ASP A C 1
ATOM 759 O O . ASP A 1 99 ? 20.581 -29.581 -33.117 1.00 86.31 99 ASP A O 1
ATOM 763 N N . GLY A 1 100 ? 20.651 -27.338 -33.191 1.00 83.50 100 GLY A N 1
ATOM 764 C CA . GLY A 1 100 ? 19.795 -27.156 -34.364 1.00 83.50 100 GLY A CA 1
ATOM 765 C C . GLY A 1 100 ? 18.294 -27.164 -34.068 1.00 83.50 100 GLY A C 1
ATOM 766 O O . GLY A 1 100 ? 17.503 -26.994 -34.993 1.00 83.50 100 GLY A O 1
ATOM 767 N N . THR A 1 101 ? 17.877 -27.342 -32.810 1.00 88.31 101 THR A N 1
ATOM 768 C CA . THR A 1 101 ? 16.459 -27.283 -32.435 1.00 88.31 101 THR A CA 1
ATOM 769 C C . THR A 1 101 ? 15.971 -25.841 -32.329 1.00 88.31 101 THR A C 1
ATOM 771 O O . THR A 1 101 ? 16.700 -24.948 -31.900 1.00 88.31 101 THR A O 1
ATOM 774 N N . GLU A 1 102 ? 14.720 -25.597 -32.711 1.00 90.25 102 GLU A N 1
ATOM 775 C CA . GLU A 1 102 ? 14.093 -24.284 -32.575 1.00 90.25 102 GLU A CA 1
ATOM 776 C C . GLU A 1 102 ? 13.286 -24.198 -31.278 1.00 90.25 102 GLU A C 1
ATOM 778 O O . GLU A 1 102 ? 12.667 -25.160 -30.823 1.00 90.25 102 GLU A O 1
ATOM 783 N N . THR A 1 103 ? 13.299 -23.032 -30.645 1.00 88.19 103 THR A N 1
ATOM 784 C CA . THR A 1 103 ? 12.447 -22.711 -29.498 1.00 88.19 103 THR A CA 1
ATOM 785 C C . THR A 1 103 ? 11.836 -21.338 -29.719 1.00 88.19 103 THR A C 1
ATOM 787 O O . THR A 1 103 ? 12.527 -20.416 -30.145 1.00 88.19 103 THR A O 1
ATOM 790 N N . VAL A 1 104 ? 10.541 -21.210 -29.444 1.00 89.94 104 VAL A N 1
ATOM 791 C CA . VAL A 1 104 ? 9.821 -19.939 -29.533 1.00 89.94 104 VAL A CA 1
ATOM 792 C C . VAL A 1 104 ? 9.781 -19.314 -28.147 1.00 89.94 104 VAL A C 1
ATOM 794 O O . VAL A 1 104 ? 9.345 -19.955 -27.193 1.00 89.94 104 VAL A O 1
ATOM 797 N N . LEU A 1 105 ? 10.261 -18.079 -28.048 1.00 89.44 105 LEU A N 1
ATOM 798 C CA . LEU A 1 105 ? 10.167 -17.253 -26.854 1.00 89.44 105 LEU A CA 1
ATOM 799 C C . LEU A 1 105 ? 8.991 -16.287 -26.984 1.00 89.44 105 LEU A C 1
ATOM 801 O O . LEU A 1 105 ? 8.879 -15.585 -27.996 1.00 89.44 105 LEU A O 1
ATOM 805 N N . THR A 1 106 ? 8.177 -16.228 -25.932 1.00 89.62 106 THR A N 1
ATOM 806 C CA . THR A 1 106 ? 7.033 -15.323 -25.807 1.00 89.62 106 THR A CA 1
ATOM 807 C C . THR A 1 106 ? 6.975 -14.791 -24.378 1.00 89.62 106 THR A C 1
ATOM 809 O O . THR A 1 106 ? 7.024 -15.571 -23.430 1.00 89.62 106 THR A O 1
ATOM 812 N N . GLY A 1 107 ? 6.881 -13.473 -24.214 1.00 89.50 107 GLY A N 1
ATOM 813 C CA . GLY A 1 107 ? 6.860 -12.796 -22.918 1.00 89.50 107 GLY A CA 1
ATOM 814 C C . GLY A 1 107 ? 8.071 -11.895 -22.672 1.00 89.50 107 GLY A C 1
ATOM 815 O O . GLY A 1 107 ? 8.768 -11.484 -23.600 1.00 89.50 107 GLY A O 1
ATOM 816 N N . TRP A 1 108 ? 8.302 -11.560 -21.403 1.00 91.31 108 TRP A N 1
ATOM 817 C CA . TRP A 1 108 ? 9.402 -10.695 -20.976 1.00 91.31 108 TRP A CA 1
ATOM 818 C C . TRP A 1 108 ? 10.701 -11.473 -20.789 1.00 91.31 108 TRP A C 1
ATOM 820 O O . TRP A 1 108 ? 10.779 -12.415 -20.001 1.00 91.31 108 TRP A O 1
ATOM 830 N N . TYR A 1 109 ? 11.745 -11.011 -21.466 1.00 91.94 109 TYR A N 1
ATOM 831 C CA . TYR A 1 109 ? 13.092 -11.552 -21.369 1.00 91.94 109 TYR A CA 1
ATOM 832 C C . TYR A 1 109 ? 14.099 -10.443 -21.079 1.00 91.94 109 TYR A C 1
ATOM 834 O O . TYR A 1 109 ? 13.852 -9.258 -21.309 1.00 91.94 109 TYR A O 1
ATOM 842 N N . VAL A 1 110 ? 15.256 -10.853 -20.583 1.00 92.75 110 VAL A N 1
ATOM 843 C CA . VAL A 1 110 ? 16.449 -10.034 -20.434 1.00 92.75 110 VAL A CA 1
ATOM 844 C C . VAL A 1 110 ? 17.413 -10.411 -21.556 1.00 92.75 110 VAL A C 1
ATOM 846 O O . VAL A 1 110 ? 17.819 -11.566 -21.677 1.00 92.75 110 VAL A O 1
ATOM 849 N N . LEU A 1 111 ? 17.759 -9.443 -22.397 1.00 92.19 111 LEU A N 1
ATOM 850 C CA . LEU A 1 111 ? 18.765 -9.567 -23.441 1.00 92.19 111 LEU A CA 1
ATOM 851 C C . LEU A 1 111 ? 20.139 -9.242 -22.855 1.00 92.19 111 LEU A C 1
ATOM 853 O O . LEU A 1 111 ? 20.417 -8.087 -22.524 1.00 92.19 111 LEU A O 1
ATOM 857 N N . GLY A 1 112 ? 20.989 -10.259 -22.752 1.00 91.19 112 GLY A N 1
ATOM 858 C CA . GLY A 1 112 ? 22.380 -10.109 -22.352 1.00 91.19 112 GLY A CA 1
ATOM 859 C C . GLY A 1 112 ? 23.202 -9.323 -23.371 1.00 91.19 112 GLY A C 1
ATOM 860 O O . GLY A 1 112 ? 22.869 -9.247 -24.557 1.00 91.19 112 GLY A O 1
ATOM 861 N N . THR A 1 113 ? 24.317 -8.754 -22.918 1.00 87.00 113 THR A N 1
ATOM 862 C CA . THR A 1 113 ? 25.281 -8.056 -23.793 1.00 87.00 113 THR A CA 1
ATOM 863 C C . THR A 1 113 ? 25.930 -8.975 -24.838 1.00 87.00 113 THR A C 1
ATOM 865 O O . THR A 1 113 ? 26.416 -8.502 -25.863 1.00 87.00 113 THR A O 1
ATOM 868 N N . ASP A 1 114 ? 25.884 -10.287 -24.609 1.00 87.69 114 ASP A N 1
ATOM 869 C CA . ASP A 1 114 ? 26.296 -11.358 -25.519 1.00 87.69 114 ASP A CA 1
ATOM 870 C C . ASP A 1 114 ? 25.245 -11.698 -26.596 1.00 87.69 114 ASP A C 1
ATOM 872 O O . ASP A 1 114 ? 25.521 -12.482 -27.503 1.00 87.69 114 ASP A O 1
ATOM 876 N N . GLY A 1 115 ? 24.048 -11.109 -26.514 1.00 85.75 115 GLY A N 1
ATOM 877 C CA . GLY A 1 115 ? 22.925 -11.377 -27.412 1.00 85.75 115 GLY A CA 1
ATOM 878 C C . GLY A 1 115 ? 22.033 -12.547 -26.982 1.00 85.75 115 GLY A C 1
ATOM 879 O O . GLY A 1 115 ? 21.079 -12.873 -27.697 1.00 85.75 115 GLY A O 1
ATOM 880 N N . THR A 1 116 ? 22.309 -13.169 -25.833 1.00 89.38 116 THR A N 1
ATOM 881 C CA . THR A 1 116 ? 21.523 -14.287 -25.297 1.00 89.38 116 THR A CA 1
ATOM 882 C C . THR A 1 116 ? 20.279 -13.776 -24.570 1.00 89.38 116 THR A C 1
ATOM 884 O O . THR A 1 116 ? 20.320 -12.755 -23.887 1.00 89.38 116 THR A O 1
ATOM 887 N N . TYR A 1 117 ? 19.163 -14.498 -24.694 1.00 90.62 117 TYR A N 1
ATOM 888 C CA . TYR A 1 117 ? 17.929 -14.200 -23.966 1.00 90.62 117 TYR A CA 1
ATOM 889 C C . TYR A 1 117 ? 17.810 -15.057 -22.709 1.00 90.62 117 TYR A C 1
ATOM 891 O O . TYR A 1 117 ? 17.909 -16.282 -22.776 1.00 90.62 117 TYR A O 1
ATOM 899 N N . TYR A 1 118 ? 17.526 -14.402 -21.590 1.00 89.75 118 TYR A N 1
ATOM 900 C CA . TYR A 1 118 ? 17.261 -15.013 -20.292 1.00 89.75 118 TYR A CA 1
ATOM 901 C C . TYR A 1 118 ? 15.831 -14.685 -19.871 1.00 89.75 118 TYR A C 1
ATOM 903 O O . TYR A 1 118 ? 15.360 -13.576 -20.117 1.00 89.75 118 TYR A O 1
ATOM 911 N N . GLU A 1 119 ? 15.113 -15.628 -19.263 1.00 87.50 119 GLU A N 1
ATOM 912 C CA . GLU A 1 119 ? 13.788 -15.323 -18.710 1.00 87.50 119 GLU A CA 1
ATOM 913 C C . GLU A 1 119 ? 13.905 -14.224 -17.652 1.00 87.50 119 GLU A C 1
ATOM 915 O O . GLU A 1 119 ? 14.822 -14.236 -16.825 1.00 87.50 119 GLU A O 1
ATOM 920 N N . SER A 1 120 ? 12.994 -13.249 -17.692 1.00 85.94 120 SER A N 1
ATOM 921 C CA . SER A 1 120 ? 12.982 -12.211 -16.670 1.00 85.94 120 SER A CA 1
ATOM 922 C C . SER A 1 120 ? 12.558 -12.800 -15.326 1.00 85.94 120 SER A C 1
ATOM 924 O O . SER A 1 120 ? 11.540 -13.479 -15.226 1.00 85.94 120 SER A O 1
ATOM 926 N N . THR A 1 121 ? 13.317 -12.506 -14.272 1.00 86.50 121 THR A N 1
ATOM 927 C CA . THR A 1 121 ? 12.926 -12.821 -12.888 1.00 86.50 121 THR A CA 1
ATOM 928 C C . THR A 1 121 ? 11.934 -11.808 -12.321 1.00 86.50 121 THR A C 1
ATOM 930 O O . THR A 1 121 ? 11.391 -12.013 -11.235 1.00 86.50 121 THR A O 1
ATOM 933 N N . ILE A 1 122 ? 11.712 -10.706 -13.038 1.00 87.25 122 ILE A N 1
ATOM 934 C CA . ILE A 1 122 ? 10.821 -9.631 -12.630 1.00 87.25 122 ILE A CA 1
ATOM 935 C C . ILE A 1 122 ? 9.411 -9.956 -13.137 1.00 87.25 122 ILE A C 1
ATOM 937 O O . ILE A 1 122 ? 9.237 -10.204 -14.334 1.00 87.25 122 ILE A O 1
ATOM 941 N N . PRO A 1 123 ? 8.397 -9.942 -12.257 1.00 88.38 123 PRO A N 1
ATOM 942 C CA . PRO A 1 123 ? 7.024 -10.225 -12.650 1.00 88.38 123 PRO A CA 1
ATOM 943 C C . PRO A 1 123 ? 6.474 -9.239 -13.689 1.00 88.38 123 PRO A C 1
ATOM 945 O O . PRO A 1 123 ? 6.819 -8.054 -13.693 1.00 88.38 123 PRO A O 1
ATOM 948 N N . GLN A 1 124 ? 5.570 -9.712 -14.548 1.00 85.94 124 GLN A N 1
ATOM 949 C CA . GLN A 1 124 ? 5.001 -8.908 -15.633 1.00 85.94 124 GLN A CA 1
ATOM 950 C C . GLN A 1 124 ? 4.256 -7.671 -15.118 1.00 85.94 124 GLN A C 1
ATOM 952 O O . GLN A 1 124 ? 4.354 -6.613 -15.735 1.00 85.94 124 GLN A O 1
ATOM 957 N N . GLU A 1 125 ? 3.563 -7.772 -13.984 1.00 87.81 125 GLU A N 1
ATOM 958 C CA . GLU A 1 125 ? 2.854 -6.649 -13.368 1.00 87.81 125 GLU A CA 1
ATOM 959 C C . GLU A 1 125 ? 3.787 -5.482 -13.033 1.00 87.81 125 GLU A C 1
ATOM 961 O O . GLU A 1 125 ? 3.372 -4.330 -13.114 1.00 87.81 125 GLU A O 1
ATOM 966 N N . LYS A 1 126 ? 5.061 -5.767 -12.728 1.00 89.38 126 LYS A N 1
ATOM 967 C CA . LYS A 1 126 ? 6.079 -4.750 -12.459 1.00 89.38 126 LYS A CA 1
ATOM 968 C C . LYS A 1 126 ? 6.617 -4.103 -13.728 1.00 89.38 126 LYS A C 1
ATOM 970 O O . LYS A 1 126 ? 6.913 -2.915 -13.723 1.00 89.38 126 LYS A O 1
ATOM 975 N N . MET A 1 127 ? 6.639 -4.827 -14.846 1.00 87.62 127 MET A N 1
ATOM 976 C CA . MET A 1 127 ? 7.042 -4.265 -16.143 1.00 87.62 127 MET A CA 1
ATOM 977 C C . MET A 1 127 ? 6.079 -3.191 -16.660 1.00 87.62 127 MET A C 1
ATOM 979 O O . MET A 1 127 ? 6.477 -2.349 -17.466 1.00 87.62 127 MET A O 1
ATOM 983 N N . THR A 1 128 ? 4.831 -3.220 -16.192 1.00 89.00 128 THR A N 1
ATOM 984 C CA . THR A 1 128 ? 3.770 -2.253 -16.506 1.00 89.00 128 THR A CA 1
ATOM 985 C C . THR A 1 128 ? 3.485 -1.269 -15.363 1.00 89.00 128 THR A C 1
ATOM 987 O O . THR A 1 128 ? 2.543 -0.493 -15.463 1.00 89.00 128 THR A O 1
ATOM 990 N N . ASP A 1 129 ? 4.263 -1.302 -14.277 1.00 88.62 129 ASP A N 1
ATOM 991 C CA . ASP A 1 129 ? 4.089 -0.457 -13.088 1.00 88.62 129 ASP A CA 1
ATOM 992 C C . ASP A 1 129 ? 5.058 0.734 -13.148 1.00 88.62 129 ASP A C 1
ATOM 994 O O . ASP A 1 129 ? 6.283 0.576 -13.111 1.00 88.62 129 ASP A O 1
ATOM 998 N N . THR A 1 130 ? 4.502 1.938 -13.270 1.00 88.50 130 THR A N 1
ATOM 999 C CA . THR A 1 130 ? 5.280 3.177 -13.387 1.00 88.50 130 THR A CA 1
ATOM 1000 C C . THR A 1 130 ? 5.982 3.558 -12.099 1.00 88.50 130 THR A C 1
ATOM 1002 O O . THR A 1 130 ? 7.139 3.982 -12.151 1.00 88.50 130 THR A O 1
ATOM 1005 N N . GLN A 1 131 ? 5.321 3.385 -10.953 1.00 86.56 131 GLN A N 1
ATOM 1006 C CA . GLN A 1 131 ? 5.923 3.696 -9.660 1.00 86.56 131 GLN A CA 1
ATOM 1007 C C . GLN A 1 131 ? 7.115 2.776 -9.417 1.00 86.56 131 GLN A C 1
ATOM 1009 O O . GLN A 1 131 ? 8.199 3.230 -9.063 1.00 86.56 131 GLN A O 1
ATOM 1014 N N . TRP A 1 132 ? 6.950 1.484 -9.710 1.00 90.12 132 TRP A N 1
ATOM 1015 C CA . TRP A 1 132 ? 8.040 0.529 -9.569 1.00 90.12 132 TRP A CA 1
ATOM 1016 C C . TRP A 1 132 ? 9.252 0.893 -10.432 1.00 90.12 132 TRP A C 1
ATOM 1018 O O . TRP A 1 132 ? 10.375 0.877 -9.925 1.00 90.12 132 TRP A O 1
ATOM 1028 N N . LEU A 1 133 ? 9.052 1.246 -11.709 1.00 91.25 133 LEU A N 1
ATOM 1029 C CA . LEU A 1 133 ? 10.165 1.672 -12.559 1.00 91.25 133 LEU A CA 1
ATOM 1030 C C . LEU A 1 133 ? 10.842 2.924 -11.986 1.00 91.25 133 LEU A C 1
ATOM 1032 O O . LEU A 1 133 ? 12.069 2.963 -11.909 1.00 91.25 133 LEU A O 1
ATOM 1036 N N . TYR A 1 134 ? 10.064 3.923 -11.564 1.00 89.75 134 TYR A N 1
ATOM 1037 C CA . TYR A 1 134 ? 10.595 5.153 -10.980 1.00 89.75 134 TYR A CA 1
ATOM 1038 C C . TYR A 1 134 ? 11.456 4.876 -9.738 1.00 89.75 134 TYR A C 1
ATOM 1040 O O . TYR A 1 134 ? 12.604 5.324 -9.680 1.00 89.75 134 TYR A O 1
ATOM 1048 N N . ASP A 1 135 ? 10.974 4.044 -8.815 1.00 89.88 135 ASP A N 1
ATOM 1049 C CA . ASP A 1 135 ? 11.718 3.641 -7.618 1.00 89.88 135 ASP A CA 1
ATOM 1050 C C . ASP A 1 135 ? 13.018 2.904 -7.982 1.00 89.88 135 ASP A C 1
ATOM 1052 O O . ASP A 1 135 ? 14.081 3.176 -7.421 1.00 89.88 135 ASP A O 1
ATOM 1056 N N . GLN A 1 136 ? 12.974 1.982 -8.954 1.00 91.81 136 GLN A N 1
ATOM 1057 C CA . GLN A 1 136 ? 14.172 1.251 -9.382 1.00 91.81 136 GLN A CA 1
ATOM 1058 C C . GLN A 1 136 ? 15.228 2.157 -10.027 1.00 91.81 136 GLN A C 1
ATOM 1060 O O . GLN A 1 136 ? 16.427 1.906 -9.868 1.00 91.81 136 GLN A O 1
ATOM 1065 N N . LEU A 1 137 ? 14.799 3.204 -10.738 1.00 91.69 137 LEU A N 1
ATOM 1066 C CA . LEU A 1 137 ? 15.689 4.213 -11.309 1.00 91.69 137 LEU A CA 1
ATOM 1067 C C . LEU A 1 137 ? 16.301 5.108 -10.221 1.00 91.69 137 LEU A C 1
ATOM 1069 O O . LEU A 1 137 ? 17.473 5.467 -10.318 1.00 91.69 137 LEU A O 1
ATOM 1073 N N . GLN A 1 138 ? 15.547 5.457 -9.172 1.00 89.94 138 GLN A N 1
ATOM 1074 C CA . GLN A 1 138 ? 16.074 6.207 -8.024 1.00 89.94 138 GLN A CA 1
ATOM 1075 C C . GLN A 1 138 ? 17.097 5.398 -7.219 1.00 89.94 138 GLN A C 1
ATOM 1077 O O . GLN A 1 138 ? 18.121 5.935 -6.798 1.00 89.94 138 GLN A O 1
ATOM 1082 N N . LEU A 1 139 ? 16.841 4.101 -7.037 1.00 91.81 139 LEU A N 1
ATOM 1083 C CA . LEU A 1 139 ? 17.744 3.181 -6.344 1.00 91.81 139 LEU A CA 1
ATOM 1084 C C . LEU A 1 139 ? 18.974 2.787 -7.180 1.00 91.81 139 LEU A C 1
ATOM 1086 O O . LEU A 1 139 ? 19.844 2.086 -6.669 1.00 91.81 139 LEU A O 1
ATOM 1090 N N . ALA A 1 140 ? 19.056 3.228 -8.443 1.00 90.69 140 ALA A N 1
ATOM 1091 C CA . ALA A 1 140 ? 20.103 2.859 -9.399 1.00 90.69 140 ALA A CA 1
ATOM 1092 C C . ALA A 1 140 ? 20.237 1.337 -9.617 1.00 90.69 140 ALA A C 1
ATOM 1094 O O . ALA A 1 140 ? 21.312 0.830 -9.937 1.00 90.69 140 ALA A O 1
ATOM 1095 N N . ASN A 1 141 ? 19.133 0.603 -9.455 1.00 92.00 141 ASN A N 1
ATOM 1096 C CA . ASN A 1 141 ? 19.063 -0.813 -9.816 1.00 92.00 141 ASN A CA 1
ATOM 1097 C C . ASN A 1 141 ? 18.859 -0.978 -11.323 1.00 92.00 141 ASN A C 1
ATOM 1099 O O . ASN A 1 141 ? 19.387 -1.910 -11.932 1.00 92.00 141 ASN A O 1
ATOM 1103 N N . LEU A 1 142 ? 18.075 -0.067 -11.901 1.00 94.12 142 LEU A N 1
ATOM 1104 C CA . LEU A 1 142 ? 17.781 -0.007 -13.322 1.00 94.12 142 LEU A CA 1
ATOM 1105 C C . LEU A 1 142 ? 18.275 1.306 -13.915 1.00 94.12 142 LEU A C 1
ATOM 1107 O O . LEU A 1 142 ? 18.391 2.323 -13.231 1.00 94.12 142 LEU A O 1
ATOM 1111 N N . PHE A 1 143 ? 18.521 1.270 -15.218 1.00 93.38 143 PHE A N 1
ATOM 1112 C CA . PHE A 1 143 ? 19.025 2.389 -15.995 1.00 93.38 143 PHE A CA 1
ATOM 1113 C C . PHE A 1 143 ? 18.218 2.531 -17.276 1.00 93.38 143 PHE A C 1
ATOM 1115 O O . PHE A 1 143 ? 17.777 1.545 -17.868 1.00 93.38 143 PHE A O 1
ATOM 1122 N N . ILE A 1 144 ? 18.042 3.771 -17.724 1.00 93.25 144 ILE A N 1
ATOM 1123 C CA . ILE A 1 144 ? 17.529 4.040 -19.063 1.00 93.25 144 ILE A CA 1
ATOM 1124 C C . ILE A 1 144 ? 18.721 4.158 -19.994 1.00 93.25 144 ILE A C 1
ATOM 1126 O O . ILE A 1 144 ? 19.684 4.858 -19.693 1.00 93.25 144 ILE A O 1
ATOM 1130 N N . GLN A 1 145 ? 18.643 3.503 -21.143 1.00 93.06 145 GLN A N 1
ATOM 1131 C CA . GLN A 1 145 ? 19.635 3.626 -22.196 1.00 93.06 145 GLN A CA 1
ATOM 1132 C C . GLN A 1 145 ? 18.999 4.170 -23.461 1.00 93.06 145 GLN A C 1
ATOM 1134 O O . GLN A 1 145 ? 17.851 3.863 -23.784 1.00 93.06 145 GLN A O 1
ATOM 1139 N N . LYS A 1 146 ? 19.773 4.962 -24.196 1.00 91.75 146 LYS A N 1
ATOM 1140 C CA . LYS A 1 146 ? 19.414 5.486 -25.507 1.00 91.75 146 LYS A CA 1
ATOM 1141 C C . LYS A 1 146 ? 20.242 4.795 -26.584 1.00 91.75 146 LYS A C 1
ATOM 1143 O O . LYS A 1 146 ? 21.450 4.614 -26.425 1.00 91.75 146 LYS A O 1
ATOM 1148 N N . ALA A 1 147 ? 19.591 4.457 -27.689 1.00 91.69 147 ALA A N 1
ATOM 1149 C CA . ALA A 1 147 ? 20.230 3.897 -28.865 1.00 91.69 147 ALA A CA 1
ATOM 1150 C C . ALA A 1 147 ? 21.240 4.893 -29.451 1.00 91.69 147 ALA A C 1
ATOM 1152 O O . ALA A 1 147 ? 20.921 6.055 -29.730 1.00 91.69 147 ALA A O 1
ATOM 1153 N N . GLN A 1 148 ? 22.460 4.420 -29.669 1.00 92.69 148 GLN A N 1
ATOM 1154 C CA . GLN A 1 148 ? 23.440 5.072 -30.522 1.00 92.69 148 GLN A CA 1
ATOM 1155 C C . GLN A 1 148 ? 23.163 4.625 -31.949 1.00 92.69 148 GLN A C 1
ATOM 1157 O O . GLN A 1 148 ? 23.033 3.429 -32.212 1.00 92.69 148 GLN A O 1
ATOM 1162 N N . THR A 1 149 ? 23.036 5.584 -32.860 1.00 92.75 149 THR A N 1
ATOM 1163 C CA . THR A 1 149 ? 22.643 5.303 -34.239 1.00 92.75 149 THR A CA 1
ATOM 1164 C C . THR A 1 149 ? 23.675 5.828 -35.216 1.00 92.75 149 THR A C 1
ATOM 1166 O O . THR A 1 149 ? 24.226 6.911 -35.019 1.00 92.75 149 THR A O 1
ATOM 1169 N N . GLU A 1 150 ? 23.907 5.071 -36.279 1.00 92.00 150 GLU A N 1
ATOM 1170 C CA . GLU A 1 150 ? 24.727 5.481 -37.411 1.00 92.00 150 GLU A CA 1
ATOM 1171 C C . GLU A 1 150 ? 23.927 5.329 -38.700 1.00 92.00 150 GLU A C 1
ATOM 1173 O O . GLU A 1 150 ? 23.063 4.462 -38.824 1.00 92.00 150 GLU A O 1
ATOM 1178 N N . THR A 1 151 ? 24.199 6.197 -39.671 1.00 94.12 151 THR A N 1
ATOM 1179 C CA . THR A 1 151 ? 23.616 6.066 -41.008 1.00 94.12 151 THR A CA 1
ATOM 1180 C C . THR A 1 151 ? 24.571 5.261 -41.872 1.00 94.12 151 THR A C 1
ATOM 1182 O O . THR A 1 151 ? 25.700 5.685 -42.116 1.00 94.12 151 THR A O 1
ATOM 1185 N N . ASN A 1 152 ? 24.126 4.097 -42.333 1.00 89.12 152 ASN A N 1
ATOM 1186 C CA . ASN A 1 152 ? 24.930 3.248 -43.196 1.00 89.12 152 ASN A CA 1
ATOM 1187 C C . ASN A 1 152 ? 25.045 3.826 -44.622 1.00 89.12 152 ASN A C 1
ATOM 1189 O O . ASN A 1 152 ? 24.370 4.788 -44.995 1.00 89.12 152 ASN A O 1
ATOM 1193 N N . ALA A 1 153 ? 25.881 3.207 -45.460 1.00 88.25 153 ALA A N 1
ATOM 1194 C CA . ALA A 1 153 ? 26.125 3.649 -46.839 1.00 88.25 153 ALA A CA 1
ATOM 1195 C C . ALA A 1 153 ? 24.875 3.638 -47.750 1.00 88.25 153 ALA A C 1
ATOM 1197 O O . ALA A 1 153 ? 24.900 4.221 -48.832 1.00 88.25 153 ALA A O 1
ATOM 1198 N N . LEU A 1 154 ? 23.786 2.989 -47.321 1.00 88.56 154 LEU A N 1
ATOM 1199 C CA . LEU A 1 154 ? 22.496 2.931 -48.016 1.00 88.56 154 LEU A CA 1
ATOM 1200 C C . LEU A 1 154 ? 21.501 3.988 -47.500 1.00 88.56 154 LEU A C 1
ATOM 1202 O O . LEU A 1 154 ? 20.346 3.993 -47.918 1.00 88.56 154 LEU A O 1
ATOM 1206 N N . GLY A 1 155 ? 21.926 4.873 -46.590 1.00 87.19 155 GLY A N 1
ATOM 1207 C CA . GLY A 1 155 ? 21.083 5.919 -46.009 1.00 87.19 155 GLY A CA 1
ATOM 1208 C C . GLY A 1 155 ? 20.122 5.427 -44.922 1.00 87.19 155 GLY A C 1
ATOM 1209 O O . GLY A 1 155 ? 19.238 6.177 -44.515 1.00 87.19 155 GLY A O 1
ATOM 1210 N N . LYS A 1 156 ? 20.267 4.182 -44.448 1.00 87.00 156 LYS A N 1
ATOM 1211 C CA . LYS A 1 156 ? 19.446 3.628 -43.366 1.00 87.00 156 LYS A CA 1
ATOM 1212 C C . LYS A 1 156 ? 20.117 3.878 -42.016 1.00 87.00 156 LYS A C 1
ATOM 1214 O O . LYS A 1 156 ? 21.328 3.726 -41.885 1.00 87.00 156 LYS A O 1
ATOM 1219 N N . VAL A 1 157 ? 19.309 4.237 -41.023 1.00 87.69 157 VAL A N 1
ATOM 1220 C CA . VAL A 1 157 ? 19.735 4.394 -39.631 1.00 87.69 157 VAL A CA 1
ATOM 1221 C C . VAL A 1 157 ? 19.763 3.020 -38.960 1.00 87.69 157 VAL A C 1
ATOM 1223 O O . VAL A 1 157 ? 18.726 2.365 -38.856 1.00 87.69 157 VAL A O 1
ATOM 1226 N N . ASP A 1 158 ? 20.942 2.593 -38.518 1.00 88.94 158 ASP A N 1
ATOM 1227 C CA . ASP A 1 158 ? 21.152 1.358 -37.765 1.00 88.94 158 ASP A CA 1
ATOM 1228 C C . ASP A 1 158 ? 21.555 1.691 -36.320 1.00 88.94 158 ASP A C 1
ATOM 1230 O O . ASP A 1 158 ? 22.251 2.675 -36.062 1.00 88.94 158 ASP A O 1
ATOM 1234 N N . ILE A 1 159 ? 21.104 0.873 -35.367 1.00 89.50 159 ILE A N 1
ATOM 1235 C CA . ILE A 1 159 ? 21.519 0.974 -33.963 1.00 89.50 159 ILE A CA 1
ATOM 1236 C C . ILE A 1 159 ? 22.870 0.272 -33.824 1.00 89.50 159 ILE A C 1
ATOM 1238 O O . ILE A 1 159 ? 22.967 -0.930 -34.065 1.00 89.50 159 ILE A O 1
ATOM 1242 N N . VAL A 1 160 ? 23.898 1.020 -33.429 1.00 90.50 160 VAL A N 1
ATOM 1243 C CA . VAL A 1 160 ? 25.281 0.531 -33.292 1.00 90.50 160 VAL A CA 1
ATOM 1244 C C . VAL A 1 160 ? 25.697 0.296 -31.843 1.00 90.50 160 VAL A C 1
ATOM 1246 O O . VAL A 1 160 ? 26.708 -0.348 -31.584 1.00 90.50 160 VAL A O 1
ATOM 1249 N N . GLY A 1 161 ? 24.914 0.797 -30.889 1.00 90.94 161 GLY A N 1
ATOM 1250 C CA . GLY A 1 161 ? 25.225 0.684 -29.472 1.00 90.94 161 GLY A CA 1
ATOM 1251 C C . GLY A 1 161 ? 24.132 1.261 -28.586 1.00 90.94 161 GLY A C 1
ATOM 1252 O O . GLY A 1 161 ? 23.116 1.768 -29.065 1.00 90.94 161 GLY A O 1
ATOM 1253 N N . TRP A 1 162 ? 24.359 1.186 -27.281 1.00 93.12 162 TRP A N 1
ATOM 1254 C CA . TRP A 1 162 ? 23.472 1.720 -26.257 1.00 93.12 162 TRP A CA 1
ATOM 1255 C C . TRP A 1 162 ? 24.310 2.451 -25.224 1.00 93.12 162 TRP A C 1
ATOM 1257 O O . TRP A 1 162 ? 25.347 1.949 -24.797 1.00 93.12 162 TRP A O 1
ATOM 1267 N N . GLN A 1 163 ? 23.859 3.639 -24.844 1.00 92.44 163 GLN A N 1
ATOM 1268 C CA . GLN A 1 163 ? 24.518 4.454 -23.831 1.00 92.44 163 GLN A CA 1
ATOM 1269 C C . GLN A 1 163 ? 23.520 4.841 -22.751 1.00 92.44 163 GLN A C 1
ATOM 1271 O O . GLN A 1 163 ? 22.351 5.094 -23.057 1.00 92.44 163 GLN A O 1
ATOM 1276 N N . ASP A 1 164 ? 23.991 4.929 -21.514 1.00 91.31 164 ASP A N 1
ATOM 1277 C CA . ASP A 1 164 ? 23.162 5.358 -20.396 1.00 91.31 164 ASP A CA 1
ATOM 1278 C C . ASP A 1 164 ? 22.626 6.769 -20.635 1.00 91.31 164 ASP A C 1
ATOM 1280 O O . ASP A 1 164 ? 23.286 7.656 -21.188 1.00 91.31 164 ASP A O 1
ATOM 1284 N N . TYR A 1 165 ? 21.378 6.957 -20.242 1.00 90.06 165 TYR A N 1
ATOM 1285 C CA . TYR A 1 165 ? 20.619 8.163 -20.471 1.00 90.06 165 TYR A CA 1
ATOM 1286 C C . TYR A 1 165 ? 19.951 8.584 -19.170 1.00 90.06 165 TYR A C 1
ATOM 1288 O O . TYR A 1 165 ? 19.162 7.849 -18.580 1.00 90.06 165 TYR A O 1
ATOM 1296 N N . SER A 1 166 ? 20.277 9.790 -18.716 1.00 88.88 166 SER A N 1
ATOM 1297 C CA . SER A 1 166 ? 19.675 10.352 -17.512 1.00 88.88 166 SER A CA 1
ATOM 1298 C C . SER A 1 166 ? 18.207 10.679 -17.764 1.00 88.88 166 SER A C 1
ATOM 1300 O O . SER A 1 166 ? 17.901 11.448 -18.675 1.00 88.88 166 SER A O 1
ATOM 1302 N N . TYR A 1 167 ? 17.306 10.145 -16.939 1.00 84.44 167 TYR A N 1
ATOM 1303 C CA . TYR A 1 167 ? 15.888 10.500 -16.997 1.00 84.44 167 TYR A CA 1
ATOM 1304 C C . TYR A 1 167 ? 15.627 11.904 -16.421 1.00 84.44 167 TYR A C 1
ATOM 1306 O O . TYR A 1 167 ? 14.783 12.627 -16.942 1.00 84.44 167 TYR A O 1
ATOM 1314 N N . THR A 1 168 ? 16.398 12.343 -15.419 1.00 84.00 168 THR A N 1
ATOM 1315 C CA . THR A 1 168 ? 16.169 13.603 -14.679 1.00 84.00 168 THR A CA 1
ATOM 1316 C C . THR A 1 168 ? 16.540 14.866 -15.451 1.00 84.00 168 THR A C 1
ATOM 1318 O O . THR A 1 168 ? 15.963 15.923 -15.217 1.00 84.00 168 THR A O 1
ATOM 1321 N N . SER A 1 169 ? 17.505 14.785 -16.367 1.00 80.88 169 SER A N 1
ATOM 1322 C CA . SER A 1 169 ? 17.938 15.915 -17.204 1.00 80.88 169 SER A CA 1
ATOM 1323 C C . SER A 1 169 ? 17.423 15.824 -18.641 1.00 80.88 169 SER A C 1
ATOM 1325 O O . SER A 1 169 ? 17.887 16.553 -19.521 1.00 80.88 169 SER A O 1
ATOM 1327 N N . SER A 1 170 ? 16.488 14.910 -18.899 1.00 80.00 170 SER A N 1
ATOM 1328 C CA . SER A 1 170 ? 15.947 14.683 -20.233 1.00 80.00 170 SER A CA 1
ATOM 1329 C C . SER A 1 170 ? 14.744 15.573 -20.538 1.00 80.00 170 SER A C 1
ATOM 1331 O O . SER A 1 170 ? 14.014 15.988 -19.648 1.00 80.00 170 SER A O 1
ATOM 1333 N N . SER A 1 171 ? 14.509 15.831 -21.825 1.00 80.19 171 SER A N 1
ATOM 1334 C CA . SER A 1 171 ? 13.255 16.426 -22.305 1.00 80.19 171 SER A CA 1
ATOM 1335 C C . SER A 1 171 ? 12.180 15.382 -22.618 1.00 80.19 171 SER A C 1
ATOM 1337 O O . SER A 1 171 ? 11.045 15.742 -22.916 1.00 80.19 171 SER A O 1
ATOM 1339 N N . ILE A 1 172 ? 12.547 14.097 -22.616 1.00 85.31 172 ILE A N 1
ATOM 1340 C CA . ILE A 1 172 ? 11.657 12.998 -22.994 1.00 85.31 172 ILE A CA 1
ATOM 1341 C C . ILE A 1 172 ? 11.029 12.316 -21.781 1.00 85.31 172 ILE A C 1
ATOM 1343 O O . ILE A 1 172 ? 9.947 11.759 -21.906 1.00 85.31 172 ILE A O 1
ATOM 1347 N N . PHE A 1 173 ? 11.657 12.402 -20.610 1.00 87.00 173 PHE A N 1
ATOM 1348 C CA . PHE A 1 173 ? 11.067 11.973 -19.354 1.00 87.00 173 PHE A CA 1
ATOM 1349 C C . PHE A 1 173 ? 10.675 13.188 -18.526 1.00 87.00 173 PHE A C 1
ATOM 1351 O O . PHE A 1 173 ? 11.453 14.129 -18.379 1.00 87.00 173 PHE A O 1
ATOM 1358 N N . THR A 1 174 ? 9.467 13.157 -17.986 1.00 85.25 174 THR A N 1
ATOM 1359 C CA . THR A 1 174 ? 8.953 14.171 -17.064 1.00 85.25 174 THR A CA 1
ATOM 1360 C C . THR A 1 174 ? 8.421 13.484 -15.821 1.00 85.25 174 THR A C 1
ATOM 1362 O O . THR A 1 174 ? 8.017 12.328 -15.874 1.00 85.25 174 THR A O 1
ATOM 1365 N N . THR A 1 175 ? 8.454 14.167 -14.686 1.00 83.00 175 THR A N 1
ATOM 1366 C CA . THR A 1 175 ? 7.845 13.679 -13.446 1.00 83.00 175 THR A CA 1
ATOM 1367 C C . THR A 1 175 ? 6.518 14.383 -13.245 1.00 83.00 175 THR A C 1
ATOM 1369 O O . THR A 1 175 ? 6.460 15.610 -13.340 1.00 83.00 175 THR A O 1
ATOM 1372 N N . GLU A 1 176 ? 5.475 13.621 -12.955 1.00 82.12 176 GLU A N 1
ATOM 1373 C CA . GLU A 1 176 ? 4.148 14.137 -12.628 1.00 82.12 176 GLU A CA 1
ATOM 1374 C C . GLU A 1 176 ? 3.633 13.467 -11.351 1.00 82.12 176 GLU A C 1
ATOM 1376 O O . GLU A 1 176 ? 4.163 12.443 -10.918 1.00 82.12 176 GLU A O 1
ATOM 1381 N N . GLU A 1 177 ? 2.620 14.058 -10.724 1.00 78.25 177 GLU A N 1
ATOM 1382 C CA . GLU A 1 177 ? 1.947 13.464 -9.564 1.00 78.25 177 GLU A CA 1
ATOM 1383 C C . GLU A 1 177 ? 1.309 12.116 -9.946 1.00 78.25 177 GLU A C 1
ATOM 1385 O O . GLU A 1 177 ? 0.717 11.976 -11.024 1.00 78.25 177 GLU A O 1
ATOM 1390 N N . ASP A 1 178 ? 1.422 11.109 -9.074 1.00 77.25 178 ASP A N 1
ATOM 1391 C CA . ASP A 1 178 ? 0.826 9.787 -9.301 1.00 77.25 178 ASP A CA 1
ATOM 1392 C C . ASP A 1 178 ? -0.696 9.788 -9.092 1.00 77.25 178 ASP A C 1
ATOM 1394 O O . ASP A 1 178 ? -1.225 9.306 -8.091 1.00 77.25 178 ASP A O 1
ATOM 1398 N N . THR A 1 179 ? -1.435 10.306 -10.071 1.00 75.94 179 THR A N 1
ATOM 1399 C CA . THR A 1 179 ? -2.905 10.371 -9.993 1.00 75.94 179 THR A CA 1
ATOM 1400 C C . THR A 1 179 ? -3.578 9.007 -9.772 1.00 75.94 179 THR A C 1
ATOM 1402 O O . THR A 1 179 ? -4.606 8.937 -9.098 1.00 75.94 179 THR A O 1
ATOM 1405 N N . SER A 1 180 ? -3.013 7.911 -10.297 1.00 74.94 180 SER A N 1
ATOM 1406 C CA . SER A 1 180 ? -3.593 6.571 -10.143 1.00 74.94 180 SER A CA 1
ATOM 1407 C C . SER A 1 180 ? -3.283 5.971 -8.772 1.00 74.94 180 SER A C 1
ATOM 1409 O O . SER A 1 180 ? -4.154 5.330 -8.177 1.00 74.94 180 SER A O 1
ATOM 1411 N N . GLY A 1 181 ? -2.059 6.155 -8.271 1.00 77.69 181 GLY A N 1
ATOM 1412 C CA . GLY A 1 181 ? -1.667 5.745 -6.924 1.00 77.69 181 GLY A CA 1
ATOM 1413 C C . GLY A 1 181 ? -2.463 6.484 -5.854 1.00 77.69 181 GLY A C 1
ATOM 1414 O O . GLY A 1 181 ? -3.008 5.847 -4.949 1.00 77.69 181 GLY A O 1
ATOM 1415 N N . VAL A 1 182 ? -2.633 7.799 -6.020 1.00 83.81 182 VAL A N 1
ATOM 1416 C CA . VAL A 1 182 ? -3.449 8.642 -5.134 1.00 83.81 182 VAL A CA 1
ATOM 1417 C C . VAL A 1 182 ? -4.896 8.162 -5.092 1.00 83.81 182 VAL A C 1
ATOM 1419 O O . VAL A 1 182 ? -5.420 7.941 -4.005 1.00 83.81 182 VAL A O 1
ATOM 1422 N N . ALA A 1 183 ? -5.527 7.908 -6.244 1.00 85.44 183 ALA A N 1
ATOM 1423 C CA . ALA A 1 183 ? -6.917 7.446 -6.287 1.00 85.44 183 ALA A CA 1
ATOM 1424 C C . ALA A 1 183 ? -7.121 6.106 -5.554 1.00 85.44 183 ALA A C 1
ATOM 1426 O O . ALA A 1 183 ? -8.129 5.892 -4.877 1.00 85.44 183 ALA A O 1
ATOM 1427 N N . LYS A 1 184 ? -6.153 5.188 -5.662 1.00 85.56 184 LYS A N 1
ATOM 1428 C CA . LYS A 1 184 ? -6.193 3.921 -4.925 1.00 85.56 184 LYS A CA 1
ATOM 1429 C C . LYS A 1 184 ? -6.010 4.140 -3.421 1.00 85.56 184 LYS A C 1
ATOM 1431 O O . LYS A 1 184 ? -6.742 3.544 -2.630 1.00 85.56 184 LYS A O 1
ATOM 1436 N N . ALA A 1 185 ? -5.053 4.978 -3.031 1.00 88.81 185 ALA A N 1
ATOM 1437 C CA . ALA A 1 185 ? -4.787 5.291 -1.632 1.00 88.81 185 ALA A CA 1
ATOM 1438 C C . ALA A 1 185 ? -5.968 6.015 -0.967 1.00 88.81 185 ALA A C 1
ATOM 1440 O O . ALA A 1 185 ? -6.288 5.715 0.180 1.00 88.81 185 ALA A O 1
ATOM 1441 N N . GLU A 1 186 ? -6.650 6.905 -1.692 1.00 89.62 186 GLU A N 1
ATOM 1442 C CA . GLU A 1 186 ? -7.868 7.589 -1.248 1.00 89.62 186 GLU A CA 1
ATOM 1443 C C . GLU A 1 186 ? -8.979 6.581 -0.931 1.00 89.62 186 GLU A C 1
ATOM 1445 O O . GLU A 1 186 ? -9.507 6.566 0.180 1.00 89.62 186 GLU A O 1
ATOM 1450 N N . ALA A 1 187 ? -9.261 5.654 -1.852 1.00 92.31 187 ALA A N 1
ATOM 1451 C CA . ALA A 1 187 ? -10.270 4.618 -1.637 1.00 92.31 187 ALA A CA 1
ATOM 1452 C C . ALA A 1 187 ? -9.940 3.706 -0.436 1.00 92.31 187 ALA A C 1
ATOM 1454 O O . ALA A 1 187 ? -10.822 3.352 0.352 1.00 92.31 187 ALA A O 1
ATOM 1455 N N . GLU A 1 188 ? -8.668 3.322 -0.269 1.00 92.00 188 GLU A N 1
ATOM 1456 C CA . GLU A 1 188 ? -8.223 2.537 0.890 1.00 92.00 188 GLU A CA 1
ATOM 1457 C C . GLU A 1 188 ? -8.328 3.324 2.205 1.00 92.00 188 GLU A C 1
ATOM 1459 O O . GLU A 1 188 ? -8.707 2.754 3.235 1.00 92.00 188 GLU A O 1
ATOM 1464 N N . TYR A 1 189 ? -8.006 4.620 2.181 1.00 96.00 189 TYR A N 1
ATOM 1465 C CA . TYR A 1 189 ? -8.124 5.519 3.325 1.00 96.00 189 TYR A CA 1
ATOM 1466 C C . TYR A 1 189 ? -9.579 5.664 3.770 1.00 96.00 189 TYR A C 1
ATOM 1468 O O . TYR A 1 189 ? -9.880 5.424 4.941 1.00 96.00 189 TYR A O 1
ATOM 1476 N N . GLU A 1 190 ? -10.490 5.976 2.845 1.00 95.69 190 GLU A N 1
ATOM 1477 C CA . GLU A 1 190 ? -11.921 6.118 3.132 1.00 95.69 190 GLU A CA 1
ATOM 1478 C C . GLU A 1 190 ? -12.508 4.835 3.728 1.00 95.69 190 GLU A C 1
ATOM 1480 O O . GLU A 1 190 ? -13.212 4.874 4.743 1.00 95.69 190 GLU A O 1
ATOM 1485 N N . TYR A 1 191 ? -12.172 3.680 3.144 1.00 95.62 191 TYR A N 1
ATOM 1486 C CA . TYR A 1 191 ? -12.610 2.382 3.647 1.00 95.62 191 TYR A CA 1
ATOM 1487 C C . TYR A 1 191 ? -12.124 2.131 5.083 1.00 95.62 191 TYR A C 1
ATOM 1489 O O . TYR A 1 191 ? -12.928 1.820 5.969 1.00 95.62 191 TYR A O 1
ATOM 1497 N N . LYS A 1 192 ? -10.817 2.294 5.338 1.00 96.56 192 LYS A N 1
ATOM 1498 C CA . LYS A 1 192 ? -10.233 2.082 6.673 1.00 96.56 192 LYS A CA 1
ATOM 1499 C C . LYS A 1 192 ? -10.803 3.059 7.693 1.00 96.56 192 LYS A C 1
ATOM 1501 O O . LYS A 1 192 ? -11.104 2.652 8.813 1.00 96.56 192 LYS A O 1
ATOM 1506 N N . MET A 1 193 ? -10.983 4.325 7.317 1.00 96.56 193 MET A N 1
ATOM 1507 C CA . MET A 1 193 ? -11.533 5.335 8.217 1.00 96.56 193 MET A CA 1
ATOM 1508 C C . MET A 1 193 ? -12.985 5.021 8.579 1.00 96.56 193 MET A C 1
ATOM 1510 O O . MET A 1 193 ? -13.341 5.057 9.753 1.00 96.56 193 MET A O 1
ATOM 1514 N N . SER A 1 194 ? -13.798 4.593 7.610 1.00 96.88 194 SER A N 1
ATOM 1515 C CA . SER A 1 194 ? -15.176 4.156 7.859 1.00 96.88 194 SER A CA 1
ATOM 1516 C C . SER A 1 194 ? -15.253 2.962 8.822 1.00 96.88 194 SER A C 1
ATOM 1518 O O . SER A 1 194 ? -16.094 2.926 9.732 1.00 96.88 194 SER A O 1
ATOM 1520 N N . GLU A 1 195 ? -14.351 1.987 8.668 1.00 96.44 195 GLU A N 1
ATOM 1521 C CA . GLU A 1 195 ? -14.260 0.838 9.571 1.00 96.44 195 GLU A CA 1
ATOM 1522 C C . GLU A 1 195 ? -13.847 1.263 10.991 1.00 96.44 195 GLU A C 1
ATOM 1524 O O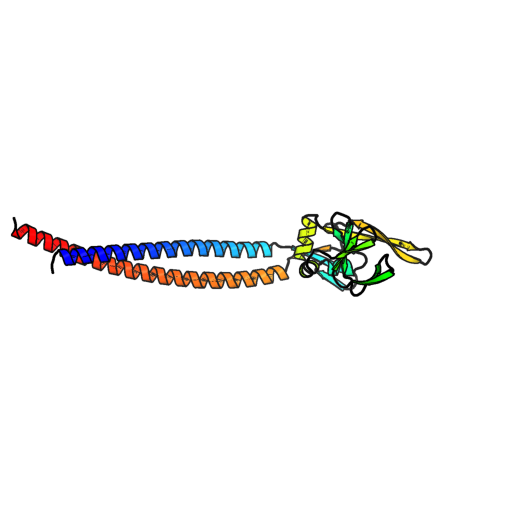 . GLU A 1 195 ? -14.449 0.814 11.975 1.00 96.44 195 GLU A O 1
ATOM 1529 N N . ILE A 1 196 ? -12.848 2.144 11.104 1.00 96.50 196 ILE A N 1
ATOM 1530 C CA . ILE A 1 196 ? -12.363 2.686 12.378 1.00 96.50 196 ILE A CA 1
ATOM 1531 C C . ILE A 1 196 ? -13.475 3.453 13.087 1.00 96.50 196 ILE A C 1
ATOM 1533 O O . ILE A 1 196 ? -13.757 3.158 14.245 1.00 96.50 196 ILE A O 1
ATOM 1537 N N . GLU A 1 197 ? -14.158 4.367 12.400 1.00 96.06 197 GLU A N 1
ATOM 1538 C CA . GLU A 1 197 ? -15.272 5.131 12.964 1.00 96.06 197 GLU A CA 1
ATOM 1539 C C . GLU A 1 197 ? -16.401 4.225 13.460 1.00 96.06 197 GLU A C 1
ATOM 1541 O O . GLU A 1 197 ? -16.997 4.467 14.511 1.00 96.06 197 GLU A O 1
ATOM 1546 N N . SER A 1 198 ? -16.706 3.161 12.716 1.00 96.69 198 SER A N 1
ATOM 1547 C CA . SER A 1 198 ? -17.736 2.197 13.109 1.00 96.69 198 SER A CA 1
ATOM 1548 C C . SER A 1 198 ? -17.348 1.442 14.383 1.00 96.69 198 SER A C 1
ATOM 1550 O O . SER A 1 198 ? -18.186 1.239 15.267 1.00 96.69 198 SER A O 1
ATOM 1552 N N . LYS A 1 199 ? -16.077 1.041 14.507 1.00 97.38 199 LYS A N 1
ATOM 1553 C CA . LYS A 1 199 ? -15.551 0.394 15.718 1.00 97.38 199 LYS A CA 1
ATOM 1554 C C . LYS A 1 199 ? -15.479 1.365 16.896 1.00 97.38 199 LYS A C 1
ATOM 1556 O O . LYS A 1 199 ? -15.838 0.974 18.002 1.00 97.38 199 LYS A O 1
ATOM 1561 N N . ASP A 1 200 ? -15.075 2.609 16.664 1.00 97.44 200 ASP A N 1
ATOM 1562 C CA . ASP A 1 200 ? -14.974 3.641 17.698 1.00 97.44 200 ASP A CA 1
ATOM 1563 C C . ASP A 1 200 ? -16.344 3.943 18.319 1.00 97.44 200 ASP A C 1
ATOM 1565 O O . ASP A 1 200 ? -16.505 3.845 19.534 1.00 97.44 200 ASP A O 1
ATOM 1569 N N . LYS A 1 201 ? -17.375 4.134 17.479 1.00 97.25 201 LYS A N 1
ATOM 1570 C CA . LYS A 1 201 ? -18.773 4.295 17.921 1.00 97.25 201 LYS A CA 1
ATOM 1571 C C . LYS A 1 201 ? -19.262 3.115 18.758 1.00 97.25 201 LYS A C 1
ATOM 1573 O O . LYS A 1 201 ? -19.977 3.302 19.739 1.00 97.25 201 LYS A O 1
ATOM 1578 N N . LYS A 1 202 ? -18.895 1.888 18.376 1.00 97.00 202 LYS A N 1
ATOM 1579 C CA . LYS A 1 202 ? -19.246 0.692 19.149 1.00 97.00 202 LYS A CA 1
ATOM 1580 C C . LYS A 1 202 ? -18.568 0.699 20.520 1.00 97.00 202 LYS A C 1
ATOM 1582 O O . LYS A 1 202 ? -19.226 0.423 21.516 1.00 97.00 202 LYS A O 1
ATOM 1587 N N . TYR A 1 203 ? -17.279 1.021 20.572 1.00 97.56 203 TYR A N 1
ATOM 1588 C CA . TYR A 1 203 ? -16.541 1.106 21.829 1.00 97.56 203 TYR A CA 1
ATOM 1589 C C . TYR A 1 203 ? -17.071 2.206 22.747 1.00 97.56 203 TYR A C 1
ATOM 1591 O O . TYR A 1 203 ? -17.125 1.985 23.953 1.00 97.56 203 TYR A O 1
ATOM 1599 N N . ASP A 1 204 ? -17.520 3.337 22.202 1.00 97.38 204 ASP A N 1
ATOM 1600 C CA . ASP A 1 204 ? -18.182 4.386 22.984 1.00 97.38 204 ASP A CA 1
ATOM 1601 C C . ASP A 1 204 ? -19.487 3.902 23.615 1.00 97.38 204 ASP A C 1
ATOM 1603 O O . ASP A 1 204 ? -19.683 4.076 24.818 1.00 97.38 204 ASP A O 1
ATOM 1607 N N . LEU A 1 205 ? -20.337 3.222 22.840 1.00 97.50 205 LEU A N 1
ATOM 1608 C CA . LEU A 1 205 ? -21.573 2.625 23.355 1.00 97.50 205 LEU A CA 1
ATOM 1609 C C . LEU A 1 205 ? -21.293 1.564 24.428 1.00 97.50 205 LEU A C 1
ATOM 1611 O O . LEU A 1 205 ? -21.953 1.534 25.467 1.00 97.50 205 LEU A O 1
ATOM 1615 N N . ASP A 1 206 ? -20.310 0.691 24.202 1.00 97.12 206 ASP A N 1
ATOM 1616 C CA . ASP A 1 206 ? -19.932 -0.344 25.166 1.00 97.12 206 ASP A CA 1
ATOM 1617 C C . ASP A 1 206 ? -19.398 0.277 26.470 1.00 97.12 206 ASP A C 1
ATOM 1619 O O . ASP A 1 206 ? -19.728 -0.190 27.561 1.00 97.12 206 ASP A O 1
ATOM 1623 N N . LEU A 1 207 ? -18.621 1.360 26.379 1.00 96.94 207 LEU A N 1
ATOM 1624 C CA . LEU A 1 207 ? -18.071 2.070 27.534 1.00 96.94 207 LEU A CA 1
ATOM 1625 C C . LEU A 1 207 ? -19.156 2.837 28.307 1.00 96.94 207 LEU A C 1
ATOM 1627 O O . LEU A 1 207 ? -19.159 2.816 29.538 1.00 96.94 207 LEU A O 1
ATOM 1631 N N . GLU A 1 208 ? -20.121 3.444 27.613 1.00 97.38 208 GLU A N 1
ATOM 1632 C CA . GLU A 1 208 ? -21.307 4.058 28.226 1.00 97.38 208 GLU A CA 1
ATOM 1633 C C . GLU A 1 208 ? -22.154 3.025 28.989 1.00 97.38 208 GLU A C 1
ATOM 1635 O O . GLU A 1 208 ? -22.538 3.250 30.145 1.00 97.38 208 GLU A O 1
ATOM 1640 N N . ASN A 1 209 ? -22.388 1.857 28.383 1.00 96.81 209 ASN A N 1
ATOM 1641 C CA . ASN A 1 209 ? -23.101 0.752 29.021 1.00 96.81 209 ASN A CA 1
ATOM 1642 C C . ASN A 1 209 ? -22.359 0.248 30.266 1.00 96.81 209 ASN A C 1
ATOM 1644 O O . ASN A 1 209 ? -22.969 0.096 31.325 1.00 96.81 209 ASN A O 1
ATOM 1648 N N . ILE A 1 210 ? -21.039 0.047 30.173 1.00 97.00 210 ILE A N 1
ATOM 1649 C CA . ILE A 1 210 ? -20.209 -0.378 31.309 1.00 97.00 210 ILE A CA 1
ATOM 1650 C C . ILE A 1 210 ? -20.245 0.654 32.439 1.00 97.00 210 ILE A C 1
ATOM 1652 O O . ILE A 1 210 ? -20.402 0.265 33.594 1.00 97.00 210 ILE A O 1
ATOM 1656 N N . ASN A 1 211 ? -20.160 1.951 32.137 1.00 94.81 211 ASN A N 1
ATOM 1657 C CA . ASN A 1 211 ? -20.245 3.009 33.149 1.00 94.81 211 ASN A CA 1
ATOM 1658 C C . ASN A 1 211 ? -21.612 3.030 33.844 1.00 94.81 211 ASN A C 1
ATOM 1660 O O . ASN A 1 211 ? -21.700 3.228 35.060 1.00 94.81 211 ASN A O 1
ATOM 1664 N N . THR A 1 212 ? -22.682 2.791 33.084 1.00 97.44 212 THR A N 1
ATOM 1665 C CA . THR A 1 212 ? -24.042 2.682 33.622 1.00 97.44 212 THR A CA 1
ATOM 1666 C C . THR A 1 212 ? -24.181 1.460 34.533 1.00 97.44 212 THR A C 1
ATOM 1668 O O . THR A 1 212 ? -24.729 1.571 35.632 1.00 97.44 212 THR A O 1
ATOM 1671 N N . GLU A 1 213 ? -23.650 0.304 34.119 1.00 96.06 213 GLU A N 1
ATOM 1672 C CA . GLU A 1 213 ? -23.621 -0.910 34.941 1.00 96.06 213 GLU A CA 1
ATOM 1673 C C . GLU A 1 213 ? -22.784 -0.728 36.207 1.00 96.06 213 GLU A C 1
ATOM 1675 O O . GLU A 1 213 ? -23.240 -1.092 37.290 1.00 96.06 213 GLU A O 1
ATOM 1680 N N . HIS A 1 214 ? -21.592 -0.141 36.093 1.00 96.62 214 HIS A N 1
ATOM 1681 C CA . HIS A 1 214 ? -20.692 0.107 37.220 1.00 96.62 214 HIS A CA 1
ATOM 1682 C C . HIS A 1 214 ? -21.375 0.999 38.258 1.00 96.62 214 HIS A C 1
ATOM 1684 O O . HIS A 1 214 ? -21.516 0.587 39.406 1.00 96.62 214 HIS A O 1
ATOM 1690 N N . SER A 1 215 ? -21.977 2.112 37.823 1.00 96.00 215 SER A N 1
ATOM 1691 C CA . SER A 1 215 ? -22.754 3.015 38.688 1.00 96.00 215 SER A CA 1
ATOM 1692 C C . SER A 1 215 ? -23.932 2.322 39.388 1.00 96.00 215 SER A C 1
ATOM 1694 O O . SER A 1 215 ? -24.313 2.683 40.504 1.00 96.00 215 SER A O 1
ATOM 1696 N N . ALA A 1 216 ? -24.579 1.356 38.727 1.00 96.56 216 ALA A N 1
ATOM 1697 C CA . ALA A 1 216 ? -25.679 0.595 39.316 1.00 96.56 216 ALA A CA 1
ATOM 1698 C C . ALA A 1 216 ? -25.177 -0.416 40.360 1.00 96.56 216 ALA A C 1
ATOM 1700 O O . ALA A 1 216 ? -25.760 -0.520 41.442 1.00 96.56 216 ALA A O 1
ATOM 1701 N N . VAL A 1 217 ? -24.090 -1.128 40.052 1.00 95.69 217 VAL A N 1
ATOM 1702 C CA . VAL A 1 217 ? -23.462 -2.104 40.952 1.00 95.69 217 VAL A CA 1
ATOM 1703 C C . VAL A 1 217 ? -22.838 -1.410 42.163 1.00 95.69 217 VAL A C 1
ATOM 1705 O O . VAL A 1 217 ? -22.982 -1.913 43.272 1.00 95.69 217 VAL A O 1
ATOM 1708 N N . GLU A 1 218 ? -22.226 -0.239 41.991 1.00 94.94 218 GLU A N 1
ATOM 1709 C CA . GLU A 1 218 ? -21.680 0.584 43.077 1.00 94.94 218 GLU A CA 1
ATOM 1710 C C . GLU A 1 218 ? -22.779 0.981 44.074 1.00 94.94 218 GLU A C 1
ATOM 1712 O O . GLU A 1 218 ? -22.659 0.752 45.278 1.00 94.94 218 GLU A O 1
ATOM 1717 N N . LYS A 1 219 ? -23.927 1.461 43.578 1.00 96.81 219 LYS A N 1
ATOM 1718 C CA . LYS A 1 219 ? -25.091 1.766 44.429 1.00 96.81 219 LYS A CA 1
ATOM 1719 C C . LYS A 1 219 ? -25.615 0.534 45.169 1.00 96.81 219 LYS A C 1
ATOM 1721 O O . LYS A 1 219 ? -26.030 0.638 46.327 1.00 96.81 219 LYS A O 1
ATOM 1726 N N . GLU A 1 220 ? -25.627 -0.631 44.519 1.00 95.25 220 GLU A N 1
ATOM 1727 C CA . GLU A 1 220 ? -26.018 -1.889 45.160 1.00 95.25 220 GLU A CA 1
ATOM 1728 C C . GLU A 1 220 ? -25.016 -2.290 46.249 1.00 95.25 220 GLU A C 1
ATOM 1730 O O . GLU A 1 220 ? -25.418 -2.662 47.354 1.00 95.25 220 GLU A O 1
ATOM 1735 N N . HIS A 1 221 ? -23.723 -2.165 45.958 1.00 95.81 221 HIS A N 1
ATOM 1736 C CA . HIS A 1 221 ? -22.633 -2.448 46.879 1.00 95.81 221 HIS A CA 1
ATOM 1737 C C . HIS A 1 221 ? -22.730 -1.573 48.135 1.00 95.81 221 HIS A C 1
ATOM 1739 O O . HIS A 1 221 ? -22.741 -2.102 49.248 1.00 95.81 221 HIS A O 1
ATOM 1745 N N . ASP A 1 222 ? -22.927 -0.263 47.976 1.00 94.31 222 ASP A N 1
ATOM 1746 C CA . ASP A 1 222 ? -23.123 0.677 49.084 1.00 94.31 222 ASP A CA 1
ATOM 1747 C C . ASP A 1 222 ? -24.361 0.352 49.920 1.00 94.31 222 ASP A C 1
ATOM 1749 O O . ASP A 1 222 ? -24.349 0.446 51.152 1.00 94.31 222 ASP A O 1
ATOM 1753 N N . SER A 1 223 ? -25.453 -0.049 49.264 1.00 94.06 223 SER A N 1
ATOM 1754 C CA . SER A 1 223 ? -26.6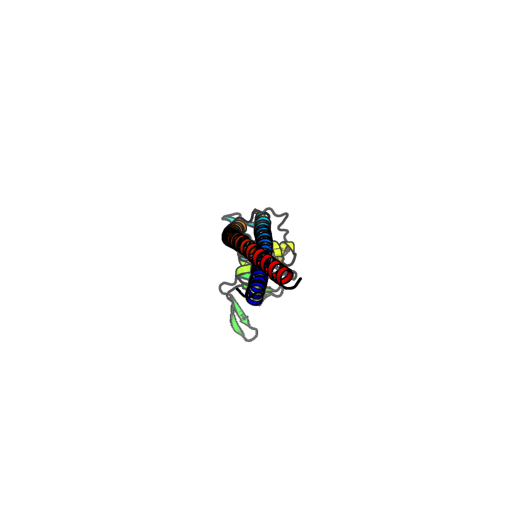67 -0.467 49.959 1.00 94.06 223 SER A CA 1
ATOM 1755 C C . SER A 1 223 ? -26.437 -1.734 50.786 1.00 94.06 223 SER A C 1
ATOM 1757 O O . SER A 1 223 ? -26.889 -1.794 51.932 1.00 94.06 223 SER A O 1
ATOM 1759 N N . VAL A 1 224 ? -25.731 -2.730 50.242 1.00 92.12 224 VAL A N 1
ATOM 1760 C CA . VAL A 1 224 ? -25.392 -3.972 50.953 1.00 92.12 224 VAL A CA 1
ATOM 1761 C C . VAL A 1 224 ? -24.431 -3.694 52.108 1.00 92.12 224 VAL A C 1
ATOM 1763 O O . VAL A 1 224 ? -24.644 -4.228 53.196 1.00 92.12 224 VAL A O 1
ATOM 1766 N N . SER A 1 225 ? -23.438 -2.825 51.908 1.00 92.75 225 SER A N 1
ATOM 1767 C CA . SER A 1 225 ? -22.486 -2.406 52.943 1.00 92.75 225 SER A CA 1
ATOM 1768 C C . SER A 1 225 ? -23.207 -1.815 54.161 1.00 92.75 225 SER A C 1
ATOM 1770 O O . SER A 1 225 ? -23.081 -2.330 55.271 1.00 92.75 225 SER A O 1
ATOM 1772 N N . LYS A 1 226 ? -24.123 -0.861 53.940 1.00 93.62 226 LYS A N 1
ATOM 1773 C CA . LYS A 1 226 ? -24.948 -0.268 55.012 1.00 93.62 226 LYS A CA 1
ATOM 1774 C C . LYS A 1 226 ? -25.782 -1.302 55.776 1.00 93.62 226 LYS A C 1
ATOM 1776 O O . LYS A 1 226 ? -25.982 -1.177 56.984 1.00 93.62 226 LYS A O 1
ATOM 1781 N N . VAL A 1 22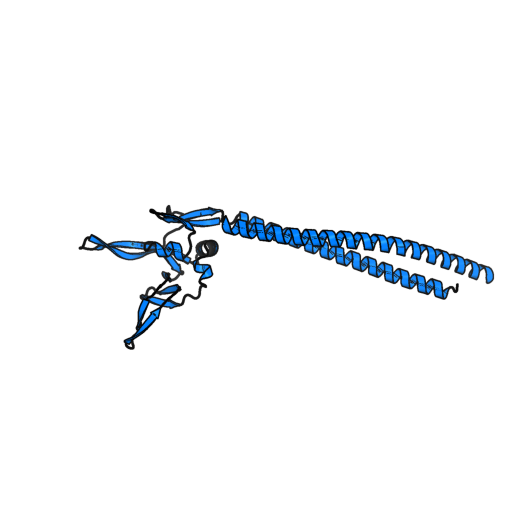7 ? -26.298 -2.325 55.089 1.00 90.88 227 VAL A N 1
ATOM 1782 C CA . VAL A 1 227 ? -27.055 -3.415 55.730 1.00 90.88 227 VAL A CA 1
ATOM 1783 C C . VAL A 1 227 ? -26.147 -4.298 56.589 1.00 90.88 227 VAL A C 1
ATOM 1785 O O . VAL A 1 227 ? -26.578 -4.748 57.653 1.00 90.88 227 VAL A O 1
ATOM 1788 N N . ILE A 1 228 ? -24.912 -4.555 56.148 1.00 90.62 228 ILE A N 1
ATOM 1789 C CA . ILE A 1 228 ? -23.909 -5.280 56.938 1.00 90.62 228 ILE A CA 1
ATOM 1790 C C . ILE A 1 228 ? -23.588 -4.488 58.204 1.00 90.62 228 ILE A C 1
ATOM 1792 O O . ILE A 1 228 ? -23.727 -5.049 59.291 1.00 90.62 228 ILE A O 1
ATOM 1796 N N . ASP A 1 229 ? -23.260 -3.202 58.073 1.00 91.50 229 ASP A N 1
ATOM 1797 C CA . ASP A 1 229 ? -22.906 -2.329 59.198 1.00 91.50 229 ASP A CA 1
ATOM 1798 C C . ASP A 1 229 ? -24.013 -2.299 60.257 1.00 91.50 229 ASP A C 1
ATOM 1800 O O . ASP A 1 229 ? -23.773 -2.588 61.430 1.00 91.50 229 ASP A O 1
ATOM 1804 N N . GLY A 1 230 ? -25.264 -2.078 59.836 1.00 91.62 230 GLY A N 1
ATOM 1805 C CA . GLY A 1 230 ? -26.403 -2.073 60.757 1.00 91.62 230 GLY A CA 1
ATOM 1806 C C . GLY A 1 230 ? -26.667 -3.429 61.428 1.00 91.62 230 GLY A C 1
ATOM 1807 O O . GLY A 1 230 ? -27.168 -3.484 62.552 1.00 91.62 230 GLY A O 1
ATOM 1808 N N . ASN A 1 231 ? -26.342 -4.550 60.776 1.00 85.38 231 ASN A N 1
ATOM 1809 C CA . ASN A 1 231 ? -26.458 -5.875 61.393 1.00 85.38 231 ASN A CA 1
ATOM 1810 C C . ASN A 1 231 ? -25.318 -6.154 62.380 1.00 85.38 231 ASN A C 1
ATOM 1812 O O . ASN A 1 231 ? -25.560 -6.778 63.416 1.00 85.38 231 ASN A O 1
ATOM 1816 N N . VAL A 1 232 ? -24.101 -5.697 62.081 1.00 87.06 232 VAL A N 1
ATOM 1817 C CA . VAL A 1 232 ? -22.952 -5.777 62.992 1.00 87.06 232 VAL A CA 1
ATOM 1818 C C . VAL A 1 232 ? -23.232 -4.965 64.255 1.00 87.06 232 VAL A C 1
ATOM 1820 O O . VAL A 1 232 ? -23.087 -5.500 65.349 1.00 87.06 232 VAL A O 1
ATOM 1823 N N . GLU A 1 233 ? -23.734 -3.736 64.124 1.00 87.94 233 GLU A N 1
ATOM 1824 C CA . GLU A 1 233 ? -24.082 -2.868 65.257 1.00 87.94 233 GLU A CA 1
ATOM 1825 C C . GLU A 1 233 ? -25.169 -3.482 66.157 1.00 87.94 233 GLU A C 1
ATOM 1827 O O . GLU A 1 233 ? -25.018 -3.541 67.381 1.00 87.94 233 GLU A O 1
ATOM 1832 N N . ARG A 1 234 ? -26.244 -4.032 65.572 1.00 86.88 234 ARG A N 1
ATOM 1833 C CA . ARG A 1 234 ? -27.274 -4.754 66.346 1.00 86.88 234 ARG A CA 1
ATOM 1834 C C . ARG A 1 234 ? -26.722 -5.987 67.052 1.00 86.88 234 ARG A C 1
ATOM 1836 O O . ARG A 1 234 ? -27.103 -6.270 68.178 1.00 86.88 234 ARG A O 1
ATOM 1843 N N . THR A 1 235 ? -25.843 -6.735 66.392 1.00 82.81 235 THR A N 1
ATOM 1844 C CA . THR A 1 235 ? -25.212 -7.912 67.001 1.00 82.81 235 THR A CA 1
ATOM 1845 C C . THR A 1 235 ? -24.337 -7.479 68.176 1.00 82.81 235 THR A C 1
ATOM 1847 O O . THR A 1 235 ? -24.451 -8.039 69.257 1.00 82.81 235 THR A O 1
ATOM 1850 N N . PHE A 1 236 ? -23.528 -6.435 67.998 1.00 85.56 236 PHE A N 1
ATOM 1851 C CA . PHE A 1 236 ? -22.655 -5.904 69.040 1.00 85.56 236 PHE A CA 1
ATOM 1852 C C . PHE A 1 236 ? -23.441 -5.420 70.266 1.00 85.56 236 PHE A C 1
ATOM 1854 O O . PHE A 1 236 ? -23.119 -5.813 71.378 1.00 85.56 236 PHE A O 1
ATOM 1861 N N . THR A 1 237 ? -24.521 -4.662 70.062 1.00 87.38 237 THR A N 1
ATOM 1862 C CA . THR A 1 237 ? -25.385 -4.152 71.149 1.00 87.38 237 THR A CA 1
ATOM 1863 C C . THR A 1 237 ? -26.163 -5.235 71.899 1.00 87.38 237 THR A C 1
ATOM 1865 O O . THR A 1 237 ? -26.523 -5.033 73.052 1.00 87.38 237 THR A O 1
ATOM 1868 N N . ILE A 1 238 ? -26.431 -6.388 71.278 1.00 81.06 238 ILE A N 1
ATOM 1869 C CA . ILE A 1 238 ? -27.071 -7.537 71.944 1.00 81.06 238 ILE A CA 1
ATOM 1870 C C . ILE A 1 238 ? -26.077 -8.305 72.836 1.00 81.06 238 ILE A C 1
ATOM 1872 O O . ILE A 1 238 ? -26.498 -8.976 73.778 1.00 81.06 238 ILE A O 1
ATOM 1876 N N . PHE A 1 239 ? -24.774 -8.228 72.544 1.00 72.56 239 PHE A N 1
ATOM 1877 C CA . PHE A 1 239 ? -23.722 -8.968 73.254 1.00 72.56 239 PHE A CA 1
ATOM 1878 C C . PHE A 1 239 ? -22.821 -8.097 74.151 1.00 72.56 239 PHE A C 1
ATOM 1880 O O . PHE A 1 239 ? -21.924 -8.645 74.794 1.00 72.56 239 PHE A O 1
ATOM 1887 N N . SER A 1 240 ? -23.043 -6.779 74.197 1.00 57.53 240 SER A N 1
ATOM 1888 C CA . SER A 1 240 ? -22.392 -5.816 75.103 1.00 57.53 240 SER A CA 1
ATOM 1889 C C . SER A 1 240 ? -23.242 -5.541 76.337 1.00 57.53 240 SER A C 1
ATOM 1891 O O . SER A 1 240 ? -22.675 -5.512 77.449 1.00 57.53 240 SER A O 1
#

Sequence (240 aa):
MGLSASQSRMLTLTARMSDLELKAQNISNQKIRLAEQSTEASKAYMDALDAQTLKFNYYSTGSLDATVASVTESGLYRVSDAFGNAFQYLDHKTITKPDGTETVLTGWYVLGTDGTYYESTIPQEKMTDTQWLYDQLQLANLFIQKAQTETNALGKVDIVGWQDYSYTSSSIFTTEEDTSGVAKAEAEYEYKMSEIESKDKKYDLDLENINTEHSAVEKEHDSVSKVIDGNVERTFTIFS